Protein AF-A0A4V1TT25-F1 (afdb_monomer)

Sequence (236 aa):
MGVQHVIAMFGATVLAPILMGFDPNIAILMSGLGTLIFFIVTGGRVPSYLGSSFAFIGVVIAASAYAGKGPNANMAVALGGIIACGVLYTLIGFIVQPVGTGWIERFMPPVVTGAVVAVIGLNLAGVPIKNMAASNFDSWMQAVTFVCVGLVAVLTRGMLQRLLILVGLILASIIYAVLTNGLGLGKPLDLSGLIAAPWLGLPTFTAPVFSAPAMLLIAPVAIILVAENLGHIKAV

Solvent-accessible surface area (backbone atoms only — not comparable to full-atom values): 12981 Å² total; per-residue (Å²): 111,68,71,58,50,51,60,64,46,40,62,53,26,36,49,42,30,53,66,52,23,43,64,38,66,49,44,49,54,51,25,54,51,49,24,52,52,51,31,59,77,54,70,66,74,60,96,67,78,50,64,53,65,65,82,48,43,66,44,38,31,62,53,32,69,49,87,78,70,66,74,34,90,38,46,32,35,30,45,24,4,51,51,46,13,52,51,52,39,49,53,51,50,62,53,35,72,82,72,47,61,68,66,58,47,69,77,44,40,71,72,52,41,52,49,51,54,49,50,53,53,59,64,51,52,54,52,59,58,62,70,65,34,85,43,75,61,38,44,53,48,50,53,48,30,53,49,35,25,50,48,32,54,70,76,42,66,72,73,58,31,74,39,16,65,60,56,9,48,52,53,34,49,51,52,48,40,47,43,14,67,70,65,60,71,49,79,59,76,76,55,63,66,69,71,71,49,67,96,76,73,84,71,89,84,77,72,64,35,84,41,70,73,29,24,67,64,33,26,64,52,29,60,54,50,52,50,50,52,54,51,52,67,72,72,105

Radius of gyration: 19.75 Å; Cα contacts (8 Å, |Δi|>4): 226; chains: 1; bounding box: 44×45×54 Å

pLDDT: mean 84.75, std 6.4, range [61.16, 94.81]

Secondary structure (DSSP, 8-state):
-HHHHHHHHHHHHHHHHHHHT--HHHHHHHHHHHHHHHHHHTTT-S----PPPTTHHHHHHHHHT--SSSS-TTHHHHHHHHHHHHHHHHHHHHHHHHH-SHHHHHHS-HHHHHHHHHHHHHHHHHHHHHHT--SHHHHHHHHHHHHHHHHHHHH--THHHHTHHHHHHHHHHHHHHIIIIIT--SS----HHHHHS-SS-PPPP------HHHHHHHTTHHHHHHHHHHHHHHH-

Foldseek 3Di:
DVVLVCLLQLVQQQPQCLQLQHDSVVSSVVQVVVLVVVCVVVVNPDPDGRGDDLLLNVLSCVQQVAPRDHHRPSNQALVLQVVLLVVLLVVVVVVCVVPPCVVVCVVQPPVNLVVLVVCSCVVSVVSCQVSQPPDPVSNVLVVQLVVLLVCQCPVDDDPSNSSSNVRSVVVSVVVVQCCCVVVVNDPHPDCVCVVPDDPDDDDDDDHHDHDPVSNVSRNVCSSSVVSNVVVVVVVD

Structure (mmCIF, N/CA/C/O backbone):
data_AF-A0A4V1TT25-F1
#
_entry.id   AF-A0A4V1TT25-F1
#
loop_
_atom_site.group_PDB
_atom_site.id
_atom_site.type_symbol
_atom_site.label_atom_id
_atom_site.label_alt_id
_atom_site.label_comp_id
_atom_site.label_asym_id
_atom_site.label_entity_id
_atom_site.label_seq_id
_atom_site.pdbx_PDB_ins_code
_atom_site.Cartn_x
_atom_site.Cartn_y
_atom_site.Cartn_z
_atom_site.occupancy
_atom_site.B_iso_or_equiv
_atom_site.auth_seq_id
_atom_site.auth_comp_id
_atom_site.auth_asym_id
_atom_site.auth_atom_id
_atom_site.pdbx_PDB_model_num
ATOM 1 N N . MET A 1 1 ? -8.066 19.578 -7.293 1.00 64.75 1 MET A N 1
ATOM 2 C CA . MET A 1 1 ? -7.617 18.868 -6.071 1.00 64.75 1 MET A CA 1
ATOM 3 C C . MET A 1 1 ? -7.805 17.348 -6.142 1.00 64.75 1 MET A C 1
ATOM 5 O O . MET A 1 1 ? -6.896 16.649 -5.718 1.00 64.75 1 MET A O 1
ATOM 9 N N . GLY A 1 2 ? -8.904 16.813 -6.703 1.00 70.44 2 GLY A N 1
ATOM 10 C CA . GLY A 1 2 ? -9.136 15.353 -6.777 1.00 70.44 2 GLY A CA 1
ATOM 11 C C . GLY A 1 2 ? -8.065 14.567 -7.548 1.00 70.44 2 GLY A C 1
ATOM 12 O O . GLY A 1 2 ? -7.499 13.623 -7.014 1.00 70.44 2 GLY A O 1
ATOM 13 N N . VAL A 1 3 ? -7.684 15.024 -8.747 1.00 73.00 3 VAL A N 1
ATOM 14 C CA . VAL A 1 3 ? -6.599 14.402 -9.540 1.00 73.00 3 VAL A CA 1
ATOM 15 C C . VAL A 1 3 ? -5.270 14.367 -8.773 1.00 73.00 3 VAL A C 1
ATOM 17 O O . VAL A 1 3 ? -4.540 13.387 -8.847 1.00 73.00 3 VAL A O 1
ATOM 20 N N . GLN A 1 4 ? -4.974 15.398 -7.974 1.00 73.62 4 GLN A N 1
ATOM 21 C CA . GLN A 1 4 ? -3.762 15.426 -7.149 1.00 73.62 4 GLN A CA 1
ATOM 22 C C . GLN A 1 4 ? -3.793 14.359 -6.047 1.00 73.62 4 GLN A C 1
ATOM 24 O O . GLN A 1 4 ? -2.769 13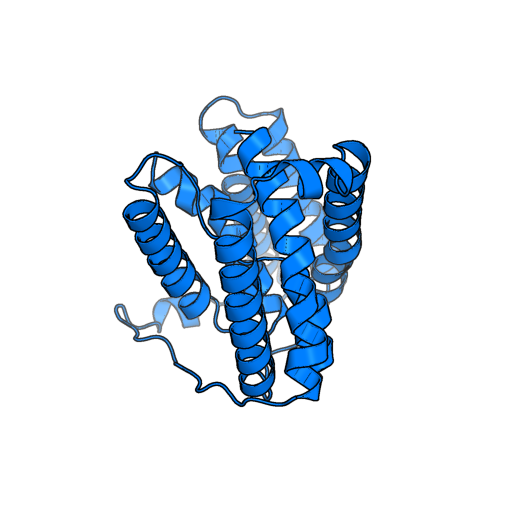.737 -5.794 1.00 73.62 4 GLN A O 1
ATOM 29 N N . HIS A 1 5 ? -4.954 14.117 -5.429 1.00 75.56 5 HIS A N 1
ATOM 30 C CA . HIS A 1 5 ? -5.105 13.069 -4.413 1.00 75.56 5 HIS A CA 1
ATOM 31 C C . HIS A 1 5 ? -4.956 11.677 -5.020 1.00 75.56 5 HIS A C 1
ATOM 33 O O . HIS A 1 5 ? -4.242 10.847 -4.465 1.00 75.56 5 HIS A O 1
ATOM 39 N N . VAL A 1 6 ? -5.563 11.446 -6.189 1.00 76.88 6 VAL A N 1
ATOM 40 C CA . VAL A 1 6 ? -5.421 10.176 -6.913 1.00 76.88 6 VAL A CA 1
ATOM 41 C C . VAL A 1 6 ? -3.950 9.906 -7.208 1.00 76.88 6 VAL A C 1
ATOM 43 O O . VAL A 1 6 ? -3.447 8.845 -6.861 1.00 76.88 6 VAL A O 1
ATOM 46 N N . ILE A 1 7 ? -3.234 10.883 -7.771 1.00 76.12 7 ILE A N 1
ATOM 47 C CA . ILE A 1 7 ? -1.816 10.729 -8.113 1.00 76.12 7 ILE A CA 1
ATOM 48 C C . ILE A 1 7 ? -0.954 10.495 -6.865 1.00 76.12 7 ILE A C 1
ATOM 50 O O . ILE A 1 7 ? -0.075 9.636 -6.886 1.00 76.12 7 ILE A O 1
ATOM 54 N N . ALA A 1 8 ? -1.194 11.240 -5.784 1.00 75.44 8 ALA A N 1
ATOM 55 C CA . ALA A 1 8 ? -0.415 11.114 -4.555 1.00 75.44 8 ALA A CA 1
ATOM 56 C C . ALA A 1 8 ? -0.585 9.734 -3.893 1.00 75.44 8 ALA A C 1
ATOM 58 O O . ALA A 1 8 ? 0.390 9.161 -3.414 1.00 75.44 8 ALA A O 1
ATOM 59 N N . MET A 1 9 ? -1.800 9.177 -3.909 1.00 80.69 9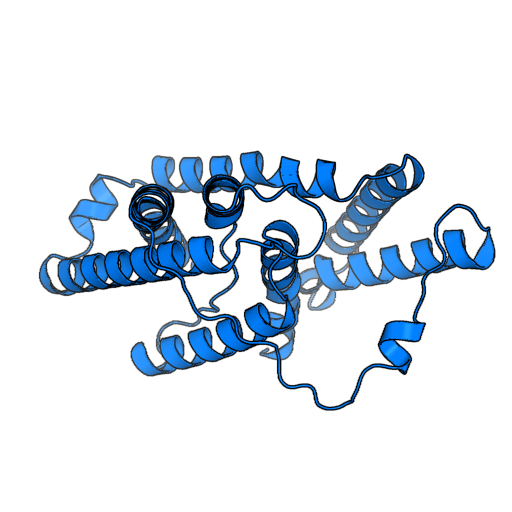 MET A N 1
ATOM 60 C CA . MET A 1 9 ? -2.111 7.897 -3.258 1.00 80.69 9 MET A CA 1
ATOM 61 C C . MET A 1 9 ? -1.897 6.678 -4.168 1.00 80.69 9 MET A C 1
ATOM 63 O O . MET A 1 9 ? -1.831 5.547 -3.675 1.00 80.69 9 MET A O 1
ATOM 67 N N . PHE A 1 10 ? -1.761 6.885 -5.483 1.00 80.25 10 PHE A N 1
ATOM 68 C CA . PHE A 1 10 ? -1.633 5.817 -6.479 1.00 80.25 10 PHE A CA 1
ATOM 69 C C . PHE A 1 10 ? -0.456 4.883 -6.189 1.00 80.25 10 PHE A C 1
ATOM 71 O O . PHE A 1 10 ? -0.627 3.667 -6.193 1.00 80.25 10 PHE A O 1
ATOM 78 N N . GLY A 1 11 ? 0.720 5.441 -5.878 1.00 79.62 11 GLY A N 1
ATOM 79 C CA . GLY A 1 11 ? 1.943 4.658 -5.678 1.00 79.62 11 GLY A CA 1
ATOM 80 C C . GLY A 1 11 ? 1.782 3.574 -4.610 1.00 79.62 11 GLY A C 1
ATOM 81 O O . GLY A 1 11 ? 2.006 2.398 -4.885 1.00 79.62 11 GLY A O 1
ATOM 82 N N . ALA A 1 12 ? 1.321 3.948 -3.413 1.00 79.19 12 ALA A N 1
ATOM 83 C CA . ALA A 1 12 ? 1.082 2.995 -2.330 1.00 79.19 12 ALA A CA 1
ATOM 84 C C . ALA A 1 12 ? -0.096 2.052 -2.633 1.00 79.19 12 ALA A C 1
ATOM 86 O O . ALA A 1 12 ? -0.014 0.849 -2.380 1.00 79.19 12 ALA A O 1
ATOM 87 N N . THR A 1 13 ? -1.169 2.578 -3.230 1.00 85.62 13 THR A N 1
ATOM 88 C CA . THR A 1 13 ? -2.383 1.802 -3.532 1.00 85.62 13 THR A CA 1
ATOM 89 C C . THR A 1 13 ? -2.135 0.707 -4.567 1.00 85.62 13 THR A C 1
ATOM 91 O O . THR A 1 13 ? -2.779 -0.332 -4.484 1.00 85.62 13 THR A O 1
ATOM 94 N N . VAL A 1 14 ? -1.176 0.894 -5.480 1.00 85.75 14 VAL A N 1
ATOM 95 C CA . VAL A 1 14 ? -0.776 -0.081 -6.511 1.00 85.75 14 VAL A CA 1
ATOM 96 C C . VAL A 1 14 ? 0.333 -1.009 -6.030 1.00 85.75 14 VAL A C 1
ATOM 98 O O . VAL A 1 14 ? 0.269 -2.215 -6.260 1.00 85.75 14 VAL A O 1
ATOM 101 N N . LEU A 1 15 ? 1.342 -0.471 -5.341 1.00 84.12 15 LEU A N 1
ATOM 102 C CA . LEU A 1 15 ? 2.513 -1.245 -4.931 1.00 84.12 15 LEU A CA 1
ATOM 103 C C . LEU A 1 15 ? 2.150 -2.366 -3.951 1.00 84.12 15 LEU A C 1
ATOM 105 O O . LEU A 1 15 ? 2.615 -3.491 -4.109 1.00 84.12 15 LEU A O 1
ATOM 109 N N . ALA A 1 16 ? 1.309 -2.086 -2.953 1.00 86.81 16 ALA A N 1
ATOM 110 C CA . ALA A 1 16 ? 0.941 -3.089 -1.955 1.00 86.81 16 ALA A CA 1
ATOM 111 C C . ALA A 1 16 ? 0.221 -4.316 -2.558 1.00 86.81 16 ALA A C 1
ATOM 113 O O . ALA A 1 16 ? 0.658 -5.433 -2.280 1.00 86.81 16 ALA A O 1
ATOM 114 N N . PRO A 1 17 ? -0.816 -4.166 -3.407 1.00 88.50 17 PRO A N 1
ATOM 115 C CA . PRO A 1 17 ? -1.426 -5.282 -4.131 1.00 88.50 17 PRO A CA 1
ATOM 116 C C . PRO A 1 17 ? -0.425 -6.111 -4.930 1.00 88.50 17 PRO A C 1
ATOM 118 O O . PRO A 1 17 ? -0.444 -7.333 -4.816 1.00 88.50 17 PRO A O 1
ATOM 121 N N . ILE A 1 18 ? 0.495 -5.469 -5.660 1.00 87.50 18 ILE A N 1
ATOM 122 C CA . ILE A 1 18 ? 1.532 -6.173 -6.434 1.00 87.50 18 ILE A CA 1
ATOM 123 C C . ILE A 1 18 ? 2.393 -7.046 -5.513 1.00 87.50 18 ILE A C 1
ATOM 125 O O . ILE A 1 18 ? 2.643 -8.213 -5.813 1.00 87.50 18 ILE A O 1
ATOM 129 N N . LEU A 1 19 ? 2.803 -6.511 -4.360 1.00 85.31 19 LEU A N 1
ATOM 130 C CA . LEU A 1 19 ? 3.603 -7.248 -3.378 1.00 85.31 19 LEU A CA 1
ATOM 131 C C . LEU A 1 19 ? 2.831 -8.389 -2.699 1.00 85.31 19 LEU A C 1
ATOM 133 O O . LEU A 1 19 ? 3.447 -9.347 -2.239 1.00 85.31 19 LEU A O 1
ATOM 137 N N . MET A 1 20 ? 1.501 -8.310 -2.656 1.00 87.38 20 MET A N 1
ATOM 138 C CA . MET A 1 20 ? 0.617 -9.366 -2.148 1.00 87.38 20 MET A CA 1
ATOM 139 C C . MET A 1 20 ? 0.167 -10.362 -3.235 1.00 87.38 20 MET A C 1
ATOM 141 O O . MET A 1 20 ? -0.482 -11.363 -2.919 1.00 87.38 20 MET A O 1
ATOM 145 N N . GLY A 1 21 ? 0.513 -10.104 -4.503 1.00 86.19 21 GLY A N 1
ATOM 146 C CA . GLY A 1 21 ? 0.080 -10.880 -5.668 1.00 86.19 21 GLY A CA 1
ATOM 147 C C . GLY A 1 21 ? -1.408 -10.714 -6.003 1.00 86.19 21 GLY A C 1
ATOM 148 O O . GLY A 1 21 ? -2.019 -11.628 -6.559 1.00 86.19 21 GLY A O 1
ATOM 149 N N . PHE A 1 22 ? -1.997 -9.572 -5.636 1.00 89.25 22 PHE A N 1
ATOM 150 C CA . PHE A 1 22 ? -3.359 -9.164 -5.987 1.00 89.25 22 PHE A CA 1
ATOM 151 C C . PHE A 1 22 ? -3.376 -8.325 -7.271 1.00 89.25 22 PHE A C 1
ATOM 153 O O . PHE A 1 22 ? -2.383 -7.686 -7.617 1.00 89.25 22 PHE A O 1
ATOM 160 N N . ASP A 1 23 ? -4.530 -8.284 -7.943 1.00 88.56 23 ASP A N 1
ATOM 161 C CA . ASP A 1 23 ? -4.756 -7.397 -9.088 1.00 88.56 23 ASP A CA 1
ATOM 162 C C . ASP A 1 23 ? -4.814 -5.923 -8.623 1.00 88.56 23 ASP A C 1
ATOM 164 O O . ASP A 1 23 ? -5.716 -5.552 -7.857 1.00 88.56 23 ASP A O 1
ATOM 168 N N . PRO A 1 24 ? -3.892 -5.055 -9.080 1.00 88.00 24 PRO A N 1
ATOM 169 C CA . PRO A 1 24 ? -3.895 -3.639 -8.723 1.00 88.00 24 PRO A CA 1
ATOM 170 C C . PRO A 1 24 ? -5.155 -2.903 -9.187 1.00 88.00 24 PRO A C 1
ATOM 172 O O . PRO A 1 24 ? -5.576 -1.951 -8.532 1.00 88.00 24 PRO A O 1
ATOM 175 N N . ASN A 1 25 ? -5.786 -3.343 -10.280 1.00 88.75 25 ASN A N 1
ATOM 176 C CA . ASN A 1 25 ? -6.997 -2.714 -10.804 1.00 88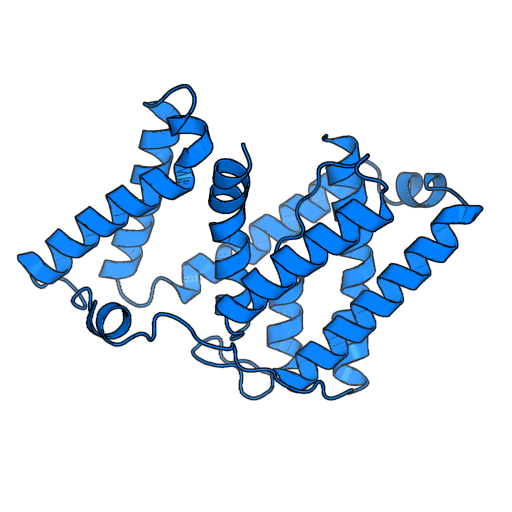.75 25 ASN A CA 1
ATOM 177 C C . ASN A 1 25 ? -8.183 -2.919 -9.855 1.00 88.75 25 ASN A C 1
ATOM 179 O O . ASN A 1 25 ? -8.911 -1.967 -9.569 1.00 88.75 25 ASN A O 1
ATOM 183 N N . ILE A 1 26 ? -8.340 -4.132 -9.301 1.00 89.00 26 ILE A N 1
ATOM 184 C CA . ILE A 1 26 ? -9.325 -4.404 -8.239 1.00 89.00 26 ILE A CA 1
ATOM 185 C C . ILE A 1 26 ? -9.039 -3.523 -7.027 1.00 89.00 26 ILE A C 1
ATOM 187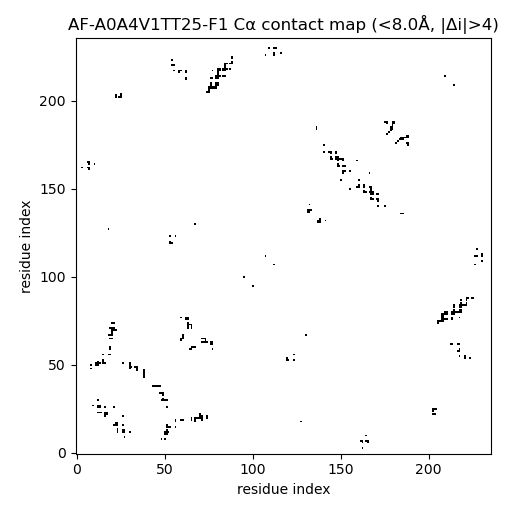 O O . ILE A 1 26 ? -9.960 -2.927 -6.473 1.00 89.00 26 ILE A O 1
ATOM 191 N N . ALA A 1 27 ? -7.775 -3.429 -6.609 1.00 90.12 27 ALA A N 1
ATOM 192 C CA . ALA A 1 27 ? -7.409 -2.658 -5.429 1.00 90.12 27 ALA A CA 1
ATOM 193 C C . ALA A 1 27 ? -7.732 -1.166 -5.587 1.00 90.12 27 ALA A C 1
ATOM 195 O O . ALA A 1 27 ? -8.296 -0.574 -4.671 1.00 90.12 27 ALA A O 1
ATOM 196 N N . ILE A 1 28 ? -7.455 -0.571 -6.755 1.00 89.75 28 ILE A N 1
ATOM 197 C CA . ILE A 1 28 ? -7.835 0.816 -7.062 1.00 89.75 28 ILE A CA 1
ATOM 198 C C . ILE A 1 28 ? -9.360 0.973 -7.060 1.00 89.75 28 ILE A C 1
ATOM 200 O O . ILE A 1 28 ? -9.874 1.910 -6.449 1.00 89.75 28 ILE A O 1
ATOM 204 N N . LEU A 1 29 ? -10.092 0.056 -7.703 1.00 90.69 29 LEU A N 1
ATOM 205 C CA . LEU A 1 29 ? -11.555 0.109 -7.755 1.00 90.69 29 LEU A CA 1
ATOM 206 C C . LEU A 1 29 ? -12.171 0.043 -6.348 1.00 90.69 29 LEU A C 1
ATOM 208 O O . LEU A 1 29 ? -13.019 0.866 -6.002 1.00 90.69 29 LEU A O 1
ATOM 212 N N . MET A 1 30 ? -11.725 -0.908 -5.524 1.00 91.56 30 MET A N 1
ATOM 213 C CA . MET A 1 30 ? -12.210 -1.089 -4.153 1.00 91.56 30 MET A CA 1
ATOM 214 C C . MET A 1 30 ? -11.769 0.050 -3.228 1.00 91.56 30 MET A C 1
ATOM 216 O O . MET A 1 30 ? -12.539 0.456 -2.364 1.00 91.56 30 MET A O 1
ATOM 220 N N . SER A 1 31 ? -10.574 0.612 -3.425 1.00 91.31 31 SER A N 1
ATOM 221 C CA . SER A 1 31 ? -10.087 1.803 -2.717 1.00 91.31 31 SER A CA 1
ATOM 222 C C . SER A 1 31 ? -10.956 3.030 -3.019 1.00 91.31 31 SER A C 1
ATOM 224 O O . SER A 1 31 ? -11.383 3.735 -2.099 1.00 91.31 31 SER A O 1
ATOM 226 N N . GLY A 1 32 ? -11.305 3.246 -4.291 1.00 90.25 32 GLY A N 1
ATOM 227 C CA . GLY A 1 32 ? -12.228 4.303 -4.706 1.00 90.25 32 GLY A CA 1
ATOM 228 C C . GLY A 1 32 ? -13.629 4.112 -4.124 1.00 90.25 32 GLY A C 1
ATOM 229 O O . GLY A 1 32 ? -14.177 5.035 -3.519 1.00 90.25 32 GLY A O 1
ATOM 230 N N . LEU A 1 33 ? -14.185 2.901 -4.234 1.00 92.62 33 LEU A N 1
ATOM 231 C CA . LEU A 1 33 ? -15.497 2.570 -3.675 1.00 92.62 33 LEU A CA 1
ATOM 232 C C . LEU A 1 33 ? -15.522 2.723 -2.147 1.00 92.62 33 LEU A C 1
ATOM 234 O O . LEU A 1 33 ? -16.429 3.349 -1.604 1.00 92.62 33 LEU A O 1
ATOM 238 N N . GLY A 1 34 ? -14.506 2.208 -1.455 1.00 91.69 34 GLY A N 1
ATOM 239 C CA . GLY A 1 34 ? -14.366 2.331 -0.007 1.00 91.69 34 GLY A CA 1
ATOM 240 C C . GLY A 1 34 ? -14.264 3.786 0.440 1.00 91.69 34 GLY A C 1
ATOM 241 O O . GLY A 1 34 ? -14.907 4.174 1.412 1.00 91.69 34 GLY A O 1
ATOM 242 N N . THR A 1 35 ? -13.518 4.613 -0.295 1.00 91.06 35 THR A N 1
ATOM 243 C CA . THR A 1 35 ? -13.403 6.051 -0.010 1.00 91.06 35 THR A CA 1
ATOM 244 C C . THR A 1 35 ? -14.750 6.762 -0.158 1.00 91.06 35 THR A C 1
ATOM 246 O O . THR A 1 35 ? -15.106 7.577 0.691 1.00 91.06 35 THR A O 1
ATOM 249 N N . LEU A 1 36 ? -15.543 6.425 -1.182 1.00 91.50 36 LEU A N 1
ATOM 250 C CA . LEU A 1 36 ? -16.897 6.966 -1.350 1.00 91.50 36 LEU A CA 1
ATOM 251 C C . LEU A 1 36 ? -17.832 6.536 -0.214 1.00 91.50 36 LEU A C 1
ATOM 253 O O . LEU A 1 36 ? -18.546 7.373 0.337 1.00 91.50 36 LEU A O 1
ATOM 257 N N . ILE A 1 37 ? -17.800 5.256 0.172 1.00 92.50 37 ILE A N 1
ATOM 258 C CA . ILE A 1 37 ? -18.581 4.743 1.306 1.00 92.50 37 ILE A CA 1
ATOM 259 C C . ILE A 1 37 ? -18.195 5.489 2.587 1.00 92.50 37 ILE A C 1
ATOM 261 O O . ILE A 1 37 ? -19.070 5.980 3.296 1.00 92.50 37 ILE A O 1
ATOM 265 N N . PHE A 1 38 ? -16.898 5.638 2.861 1.00 90.19 38 PHE A N 1
ATOM 266 C CA . PHE A 1 38 ? -16.400 6.376 4.021 1.00 90.19 38 PHE A CA 1
ATOM 267 C C . PHE A 1 38 ? -16.863 7.835 4.021 1.00 90.19 38 PHE A C 1
ATOM 269 O O . PHE A 1 38 ? -17.328 8.342 5.043 1.00 90.19 38 PHE A O 1
ATOM 276 N N . PHE A 1 39 ? -16.789 8.504 2.871 1.00 89.94 39 PHE A N 1
ATOM 277 C CA . PHE A 1 39 ? -17.233 9.885 2.727 1.00 89.94 39 PHE A CA 1
ATOM 278 C C . PHE A 1 39 ? -18.733 10.040 3.023 1.00 89.94 39 PHE A C 1
ATOM 280 O O . PHE A 1 39 ? -19.127 10.958 3.741 1.00 89.94 39 PHE A O 1
ATOM 287 N N . ILE A 1 40 ? -19.566 9.114 2.538 1.00 92.69 40 ILE A N 1
ATOM 288 C CA . ILE A 1 40 ? -21.013 9.109 2.803 1.00 92.69 40 ILE A CA 1
ATOM 289 C C . ILE A 1 40 ? -21.295 8.833 4.285 1.00 92.69 40 ILE A C 1
ATOM 291 O O . ILE A 1 40 ? -22.043 9.577 4.914 1.00 92.69 40 ILE A O 1
ATOM 295 N N . VAL A 1 41 ? -20.671 7.803 4.863 1.00 90.12 41 VAL A N 1
ATOM 296 C CA . VAL A 1 41 ? -20.886 7.398 6.265 1.00 90.12 41 VAL A CA 1
ATOM 297 C C . VAL A 1 41 ? -20.453 8.492 7.246 1.00 90.12 41 VAL A C 1
ATOM 299 O O . VAL A 1 41 ? -21.112 8.711 8.258 1.00 90.12 41 VAL A O 1
ATOM 302 N N . THR A 1 42 ? -19.383 9.226 6.940 1.00 88.56 42 THR A N 1
ATOM 303 C CA . THR A 1 42 ? -18.907 10.349 7.769 1.00 88.56 42 THR A CA 1
ATOM 304 C C . THR A 1 42 ? -19.640 11.669 7.505 1.00 88.56 42 THR A C 1
ATOM 306 O O . THR A 1 42 ? -19.326 12.686 8.129 1.00 88.56 42 THR A O 1
ATOM 309 N N . GLY A 1 43 ? -20.618 11.686 6.591 1.00 89.31 43 GLY A N 1
ATOM 310 C CA . GLY A 1 43 ? -21.361 12.890 6.215 1.00 89.31 43 GLY A CA 1
ATOM 311 C C . GLY A 1 43 ? -20.484 13.969 5.573 1.00 89.31 43 GLY A C 1
ATOM 312 O O . GLY A 1 43 ? -20.742 15.155 5.761 1.00 89.31 43 GLY A O 1
ATOM 313 N N . GLY A 1 44 ? -19.409 13.571 4.888 1.00 85.88 44 GLY A N 1
ATOM 314 C CA . GLY A 1 44 ? -18.462 14.469 4.226 1.00 85.88 44 GLY A CA 1
ATOM 315 C C . GLY A 1 44 ? -17.610 15.327 5.165 1.00 85.88 44 GLY A C 1
ATOM 316 O O . GLY A 1 44 ? -16.996 16.293 4.716 1.00 85.88 44 GLY A O 1
ATOM 317 N N . ARG A 1 45 ? -17.572 15.003 6.464 1.00 83.44 45 ARG A N 1
ATOM 318 C CA . ARG A 1 45 ? -16.863 15.799 7.483 1.00 83.44 45 ARG A CA 1
ATOM 319 C C . ARG A 1 45 ? -15.375 15.482 7.586 1.00 83.44 45 ARG A C 1
ATOM 321 O O . ARG A 1 45 ? -14.621 16.319 8.067 1.00 83.44 45 ARG A O 1
ATOM 328 N N . VAL A 1 46 ? -14.960 14.288 7.160 1.00 82.88 46 VAL A N 1
ATOM 329 C CA . VAL A 1 46 ? -13.573 13.823 7.280 1.00 82.88 46 VAL A CA 1
ATOM 330 C C . VAL A 1 46 ? -12.968 13.652 5.884 1.00 82.88 46 VAL A C 1
ATOM 332 O O . VAL A 1 46 ? -13.382 12.750 5.151 1.00 82.88 46 VAL A O 1
ATOM 335 N N . PRO A 1 47 ? -11.991 14.488 5.486 1.00 79.00 47 PRO A N 1
ATOM 336 C CA . PRO A 1 47 ? -11.312 14.355 4.203 1.00 79.00 47 PRO A CA 1
ATOM 337 C C . PRO A 1 47 ? -10.253 13.245 4.284 1.00 79.00 47 PRO A C 1
ATOM 339 O O . PRO A 1 47 ? -9.085 13.512 4.545 1.00 79.00 47 PRO A O 1
ATOM 342 N N . SER A 1 48 ? -10.657 11.989 4.073 1.00 83.56 48 SER A N 1
ATOM 343 C CA . SER A 1 48 ? -9.743 10.836 4.072 1.00 83.56 48 SER A CA 1
ATOM 344 C C . SER A 1 48 ? -9.869 10.003 2.798 1.00 83.56 48 SER A C 1
ATOM 346 O O . SER A 1 48 ? -10.952 9.892 2.222 1.00 83.56 48 SER A O 1
ATOM 348 N N . TYR A 1 49 ? -8.750 9.417 2.369 1.00 84.75 49 TYR A N 1
ATOM 349 C CA . TYR A 1 49 ? -8.658 8.476 1.255 1.00 84.75 49 TYR A CA 1
ATOM 350 C C . TYR A 1 49 ? -8.229 7.106 1.781 1.00 84.75 49 TYR A C 1
ATOM 352 O O . TYR A 1 49 ? -7.232 6.998 2.498 1.00 84.75 49 TYR A O 1
ATOM 360 N N . LEU A 1 50 ? -8.939 6.048 1.391 1.00 86.25 50 LEU A N 1
ATOM 361 C CA . LEU A 1 50 ? -8.644 4.688 1.837 1.00 86.25 50 LEU A CA 1
ATOM 362 C C . LEU A 1 50 ? -7.678 3.998 0.871 1.00 86.25 50 LEU A C 1
ATOM 364 O O . LEU A 1 50 ? -8.098 3.461 -0.149 1.00 86.25 50 LEU A O 1
ATOM 368 N N . GLY A 1 51 ? -6.383 4.015 1.187 1.00 85.31 51 GLY A N 1
ATOM 369 C CA . GLY A 1 51 ? -5.348 3.302 0.430 1.00 85.31 51 GLY A CA 1
ATOM 370 C C . GLY A 1 51 ? -5.125 1.855 0.888 1.00 85.31 51 GLY A C 1
ATOM 371 O O . GLY A 1 51 ? -5.632 1.415 1.920 1.00 85.31 51 GLY A O 1
ATOM 372 N N . SER A 1 52 ? -4.314 1.118 0.129 1.00 88.25 52 SER A N 1
ATOM 373 C CA . SER A 1 52 ? -3.857 -0.228 0.504 1.00 88.25 52 SER A CA 1
ATOM 374 C C . SER A 1 52 ? -2.892 -0.160 1.696 1.00 88.25 52 SER A C 1
ATOM 376 O O . SER A 1 52 ? -1.832 0.457 1.591 1.00 88.25 52 SER A O 1
ATOM 378 N N . SER A 1 53 ? -3.220 -0.809 2.820 1.00 87.25 53 SER A N 1
ATOM 379 C CA . SER A 1 53 ? -2.357 -0.803 4.012 1.00 87.25 53 SER A CA 1
ATOM 380 C C . SER A 1 53 ? -1.195 -1.788 3.878 1.00 87.25 53 SER A C 1
ATOM 382 O O . SER A 1 53 ? -1.375 -2.977 3.603 1.00 87.25 53 SER A O 1
ATOM 384 N N . PHE A 1 54 ? 0.018 -1.290 4.116 1.00 85.06 54 PHE A N 1
ATOM 385 C CA . PHE A 1 54 ? 1.241 -2.084 4.004 1.00 85.06 54 PHE A CA 1
ATOM 386 C C . PHE A 1 54 ? 1.356 -3.110 5.142 1.00 85.06 54 PHE A C 1
ATOM 388 O O . PHE A 1 54 ? 1.991 -4.149 4.963 1.00 85.06 54 PHE A O 1
ATOM 395 N N . ALA A 1 55 ? 0.666 -2.890 6.267 1.00 85.81 55 ALA A N 1
ATOM 396 C CA . ALA A 1 55 ? 0.630 -3.822 7.394 1.00 85.81 55 ALA A CA 1
ATOM 397 C C . ALA A 1 55 ? 0.126 -5.227 7.002 1.00 85.81 55 ALA A C 1
ATOM 399 O O . ALA A 1 55 ? 0.476 -6.210 7.654 1.00 85.81 55 ALA A O 1
ATOM 400 N N . PHE A 1 56 ? -0.637 -5.345 5.907 1.00 88.62 56 PHE A N 1
ATOM 401 C CA . PHE A 1 56 ? -1.113 -6.633 5.404 1.00 88.62 56 PHE A CA 1
ATOM 402 C C . PHE A 1 56 ? -0.064 -7.439 4.633 1.00 88.62 56 PHE A C 1
ATOM 404 O O . PHE A 1 56 ? -0.220 -8.650 4.528 1.00 88.62 56 PHE A O 1
ATOM 411 N N . ILE A 1 57 ? 1.010 -6.831 4.119 1.00 86.62 57 ILE A N 1
ATOM 412 C CA . ILE A 1 57 ? 1.943 -7.514 3.205 1.00 86.62 57 ILE A CA 1
ATOM 413 C C . ILE A 1 57 ? 2.541 -8.765 3.864 1.00 86.62 57 ILE A C 1
ATOM 415 O O . ILE A 1 57 ? 2.439 -9.861 3.317 1.00 86.62 57 ILE A O 1
ATOM 419 N N . GLY A 1 58 ? 3.109 -8.622 5.065 1.00 84.88 58 GLY A N 1
ATOM 420 C CA . GLY A 1 58 ? 3.747 -9.737 5.771 1.00 84.88 58 GLY A CA 1
ATOM 421 C C . GLY A 1 58 ? 2.765 -10.852 6.138 1.00 84.88 58 GLY A C 1
ATOM 422 O O . GLY A 1 58 ? 3.047 -12.029 5.912 1.00 84.88 58 GLY A O 1
ATOM 423 N N . VAL A 1 59 ? 1.584 -10.491 6.649 1.00 87.94 59 VAL A N 1
ATOM 424 C CA . VAL A 1 59 ? 0.569 -11.470 7.067 1.00 87.94 59 VAL A CA 1
ATOM 425 C C . VAL A 1 59 ? -0.106 -12.162 5.886 1.00 87.94 59 VAL A C 1
ATOM 427 O O . VAL A 1 59 ? -0.390 -13.353 5.967 1.00 87.94 59 VAL A O 1
ATOM 430 N N . VAL A 1 60 ? -0.317 -11.465 4.767 1.00 89.56 60 VAL A N 1
ATOM 431 C CA . VAL A 1 60 ? -0.871 -12.051 3.541 1.00 89.56 60 VAL A CA 1
ATOM 432 C C . VAL A 1 60 ? 0.128 -13.022 2.931 1.00 89.56 60 VAL A C 1
ATOM 434 O O . VAL A 1 60 ? -0.262 -14.140 2.598 1.00 89.56 60 VAL A O 1
ATOM 437 N N . ILE A 1 61 ? 1.410 -12.651 2.842 1.00 86.69 61 ILE A N 1
ATOM 438 C CA . ILE A 1 61 ? 2.471 -13.552 2.370 1.00 86.69 61 ILE A CA 1
ATOM 439 C C . ILE A 1 61 ? 2.516 -14.819 3.231 1.00 86.69 61 ILE A C 1
ATOM 441 O O . ILE A 1 61 ? 2.518 -15.921 2.685 1.00 86.69 61 ILE A O 1
ATOM 445 N N . ALA A 1 62 ? 2.471 -14.672 4.558 1.00 86.56 62 ALA A N 1
ATOM 446 C CA . ALA A 1 62 ? 2.478 -15.800 5.485 1.00 86.56 62 ALA A CA 1
ATOM 447 C C . ALA A 1 62 ? 1.224 -16.685 5.361 1.00 86.56 62 ALA A C 1
ATOM 449 O O . ALA A 1 62 ? 1.342 -17.904 5.272 1.00 86.56 62 ALA A O 1
ATOM 450 N N . ALA A 1 63 ? 0.028 -16.091 5.313 1.00 87.88 63 ALA A N 1
ATOM 451 C CA . ALA A 1 63 ? -1.237 -16.829 5.260 1.00 87.88 63 ALA A CA 1
ATOM 452 C C . ALA A 1 63 ? -1.481 -17.534 3.917 1.00 87.88 63 ALA A C 1
ATOM 454 O O . ALA A 1 63 ? -2.138 -18.572 3.880 1.00 87.88 63 ALA A O 1
ATOM 455 N N . SER A 1 64 ? -0.980 -16.970 2.816 1.00 86.75 64 SER A N 1
ATOM 456 C CA . SER A 1 64 ? -1.145 -17.527 1.465 1.00 86.75 64 SER A CA 1
ATOM 457 C C . SER A 1 64 ? 0.049 -18.360 0.986 1.00 86.75 64 SER A C 1
ATOM 459 O O . SER A 1 64 ? -0.022 -18.964 -0.085 1.00 86.75 64 SER A O 1
ATOM 461 N N . ALA A 1 65 ? 1.136 -18.413 1.766 1.00 84.44 65 ALA A N 1
ATOM 462 C CA . ALA A 1 65 ? 2.415 -19.006 1.367 1.00 84.44 65 ALA A CA 1
ATOM 463 C C . ALA A 1 65 ? 2.919 -18.471 0.010 1.00 84.44 65 ALA A C 1
ATOM 465 O O . ALA A 1 65 ? 3.452 -19.208 -0.821 1.00 84.44 65 ALA A O 1
ATOM 466 N N . TYR A 1 66 ? 2.709 -17.176 -0.238 1.00 83.56 66 TYR A N 1
ATOM 467 C CA . TYR A 1 66 ? 3.039 -16.551 -1.512 1.00 83.56 66 TYR A CA 1
ATOM 468 C C . TYR A 1 66 ? 4.556 -16.410 -1.683 1.00 83.56 66 TYR A C 1
ATOM 470 O O . TYR A 1 66 ? 5.246 -15.842 -0.840 1.00 83.56 66 TYR A O 1
ATOM 478 N N . ALA A 1 67 ? 5.073 -16.883 -2.818 1.00 73.00 67 ALA A N 1
ATOM 479 C CA . ALA A 1 67 ? 6.505 -16.890 -3.127 1.00 73.00 67 ALA A CA 1
ATOM 480 C C . ALA A 1 67 ? 7.077 -15.509 -3.520 1.00 73.00 67 ALA A C 1
ATOM 482 O O . ALA A 1 67 ? 8.249 -15.407 -3.881 1.00 73.00 67 ALA A O 1
ATOM 483 N N . GLY A 1 68 ? 6.266 -14.445 -3.494 1.00 70.50 68 GLY A N 1
ATOM 484 C CA . GLY A 1 68 ? 6.711 -13.079 -3.783 1.00 70.50 68 GLY A CA 1
ATOM 485 C C . GLY A 1 68 ? 6.829 -12.733 -5.272 1.00 70.50 68 GLY A C 1
ATOM 486 O O . GLY A 1 68 ? 7.258 -11.626 -5.593 1.00 70.50 68 GLY A O 1
ATOM 487 N N . LYS A 1 69 ? 6.459 -13.643 -6.186 1.00 70.62 69 LYS A N 1
ATOM 488 C CA . LYS A 1 69 ? 6.469 -13.403 -7.639 1.00 70.62 69 LYS A CA 1
ATOM 489 C C . LYS A 1 69 ? 5.185 -13.901 -8.309 1.00 70.62 69 LYS A C 1
ATOM 491 O O . LYS A 1 69 ? 4.815 -15.059 -8.144 1.00 70.62 69 LYS A O 1
ATOM 496 N N . GLY A 1 70 ? 4.585 -13.046 -9.139 1.00 76.88 70 GLY A N 1
ATOM 497 C CA . GLY A 1 70 ? 3.417 -13.371 -9.964 1.00 76.88 70 GLY A CA 1
ATOM 498 C C . GLY A 1 70 ? 2.067 -13.304 -9.230 1.00 76.88 70 GLY A C 1
ATOM 499 O O . GLY A 1 70 ? 1.964 -12.740 -8.147 1.00 76.88 70 GLY A O 1
ATOM 500 N N . PRO A 1 71 ? 0.989 -13.837 -9.821 1.00 78.94 71 PRO A N 1
ATOM 501 C CA . PRO A 1 71 ? -0.313 -13.889 -9.162 1.00 78.94 71 PRO A CA 1
ATOM 502 C C . PRO A 1 71 ? -0.286 -14.819 -7.944 1.00 78.94 71 PRO A C 1
ATOM 504 O O . PRO A 1 71 ? 0.286 -15.910 -7.990 1.00 78.94 71 PRO A O 1
ATOM 507 N N . ASN A 1 72 ? -0.936 -14.418 -6.855 1.00 83.69 72 ASN A N 1
ATOM 508 C CA . ASN A 1 72 ? -1.024 -15.240 -5.654 1.00 83.69 72 ASN A CA 1
ATOM 509 C C . ASN A 1 72 ? -2.089 -16.340 -5.811 1.00 83.69 72 ASN A C 1
ATOM 511 O O . ASN A 1 72 ? -3.288 -16.071 -5.744 1.00 83.69 72 ASN A O 1
ATOM 515 N N . ALA A 1 73 ? -1.651 -17.590 -5.977 1.00 81.75 73 ALA A N 1
ATOM 516 C CA . ALA A 1 73 ? -2.538 -18.741 -6.170 1.00 81.75 73 ALA A CA 1
ATOM 517 C C . ALA A 1 73 ? -3.484 -19.009 -4.981 1.00 81.75 73 ALA A C 1
ATOM 519 O O . ALA A 1 73 ? -4.583 -19.520 -5.175 1.00 81.75 73 ALA A O 1
ATOM 520 N N . ASN A 1 74 ? -3.095 -18.618 -3.762 1.00 86.00 74 ASN A N 1
ATOM 521 C CA . ASN A 1 74 ? -3.874 -18.834 -2.537 1.00 86.00 74 ASN A CA 1
ATOM 522 C C . ASN A 1 74 ? -4.504 -17.537 -2.007 1.00 86.00 74 ASN A C 1
ATOM 524 O O . ASN A 1 74 ? -4.814 -17.426 -0.816 1.00 86.00 74 ASN A O 1
ATOM 528 N N . MET A 1 75 ? -4.720 -16.541 -2.876 1.00 87.44 75 MET A N 1
ATOM 529 C CA . MET A 1 75 ? -5.275 -15.246 -2.468 1.00 87.44 75 MET A CA 1
ATOM 530 C C . MET A 1 75 ? -6.639 -15.361 -1.773 1.00 87.44 75 MET A C 1
ATOM 532 O O . MET A 1 75 ? -6.928 -14.575 -0.879 1.00 87.44 75 MET A O 1
ATOM 536 N N . ALA A 1 76 ? -7.457 -16.364 -2.116 1.00 89.44 76 ALA A N 1
ATOM 537 C CA . ALA A 1 76 ? -8.782 -16.560 -1.527 1.00 89.44 76 ALA A CA 1
ATOM 538 C C . ALA A 1 76 ? -8.739 -16.726 0.004 1.00 89.44 76 ALA A C 1
ATOM 540 O O . ALA A 1 76 ? -9.598 -16.197 0.711 1.00 89.44 76 ALA A O 1
ATOM 541 N N . VAL A 1 77 ? -7.708 -17.402 0.523 1.00 90.56 77 VAL A N 1
ATOM 542 C CA . VAL A 1 77 ? -7.503 -17.610 1.965 1.00 90.56 77 VAL A CA 1
ATOM 543 C C . VAL A 1 77 ? -7.116 -16.300 2.657 1.00 90.56 77 VAL A C 1
ATOM 545 O O . VAL A 1 77 ? -7.628 -15.980 3.732 1.00 90.56 77 VAL A O 1
ATOM 548 N N . ALA A 1 78 ? -6.257 -15.504 2.015 1.00 90.94 78 ALA A N 1
ATOM 549 C CA . ALA A 1 78 ? -5.888 -14.180 2.504 1.00 90.94 78 ALA A CA 1
ATOM 550 C C . ALA A 1 78 ? -7.091 -13.221 2.517 1.00 90.94 78 ALA A C 1
ATOM 552 O O . ALA A 1 78 ? -7.281 -12.500 3.494 1.00 90.94 78 ALA A O 1
ATOM 553 N N . LEU A 1 79 ? -7.946 -13.260 1.486 1.00 92.12 79 LEU A N 1
ATOM 554 C CA . LEU A 1 79 ? -9.179 -12.466 1.418 1.00 92.12 79 LEU A CA 1
ATOM 555 C C . LEU A 1 79 ? -10.131 -12.786 2.579 1.00 92.12 79 LEU A C 1
ATOM 557 O O . LEU A 1 79 ? -10.663 -11.864 3.194 1.00 92.12 79 LEU A O 1
ATOM 561 N N . GLY A 1 80 ? -10.300 -14.065 2.934 1.00 91.44 80 GLY A N 1
ATOM 562 C CA . GLY A 1 80 ? -11.092 -14.461 4.105 1.00 91.44 80 GLY A CA 1
ATOM 563 C C . GLY A 1 80 ? -10.557 -13.864 5.414 1.00 91.44 80 GLY A C 1
ATOM 564 O O . GLY A 1 80 ? -11.331 -13.369 6.235 1.00 91.44 80 GLY A O 1
ATOM 565 N N . GLY A 1 81 ? -9.231 -13.832 5.585 1.00 92.25 81 GLY A N 1
ATOM 566 C CA . GLY A 1 81 ? -8.588 -13.179 6.729 1.00 92.25 81 GLY A CA 1
ATOM 567 C C . GLY A 1 81 ? -8.735 -11.654 6.737 1.00 92.25 81 GLY A C 1
ATOM 568 O O . GLY A 1 81 ? -8.979 -11.071 7.792 1.00 92.25 81 GLY A O 1
ATOM 569 N N . ILE A 1 82 ? -8.657 -11.002 5.572 1.00 93.44 82 ILE A N 1
ATOM 570 C CA . ILE A 1 82 ? -8.886 -9.553 5.430 1.00 93.44 82 ILE A CA 1
ATOM 571 C C . ILE A 1 82 ? -10.333 -9.196 5.796 1.00 93.44 82 ILE A C 1
ATOM 573 O O . ILE A 1 82 ? -10.556 -8.228 6.520 1.00 93.44 82 ILE A O 1
ATOM 577 N N . ILE A 1 83 ? -11.314 -9.999 5.369 1.00 94.38 83 ILE A N 1
ATOM 578 C CA . ILE A 1 83 ? -12.721 -9.814 5.756 1.00 94.38 83 ILE A CA 1
ATOM 579 C C . ILE A 1 83 ? -12.877 -9.943 7.275 1.00 94.38 83 ILE A C 1
ATOM 581 O O . ILE A 1 83 ? -13.490 -9.078 7.897 1.00 94.38 83 ILE A O 1
ATOM 585 N N . ALA A 1 84 ? -12.282 -10.968 7.892 1.00 94.31 84 ALA A N 1
ATOM 586 C CA . ALA A 1 84 ? -12.319 -11.137 9.346 1.00 94.31 84 ALA A CA 1
ATOM 587 C C . ALA A 1 84 ? -11.681 -9.948 10.090 1.00 94.31 84 ALA A C 1
ATOM 589 O O . ALA A 1 84 ? -12.221 -9.481 11.093 1.00 94.31 84 ALA A O 1
ATOM 590 N N . CYS A 1 85 ? -10.576 -9.410 9.567 1.00 94.81 85 CYS A N 1
ATOM 591 C CA . CYS A 1 85 ? -9.950 -8.191 10.076 1.00 94.81 85 CYS A CA 1
ATOM 592 C C . CYS A 1 85 ? -10.889 -6.977 9.974 1.00 94.81 85 CYS A C 1
ATOM 594 O O . CYS A 1 85 ? -11.042 -6.245 10.949 1.00 94.81 85 CYS A O 1
ATOM 596 N N . GLY A 1 86 ? -11.578 -6.793 8.843 1.00 93.19 86 GLY A N 1
ATOM 597 C CA . GLY A 1 86 ? -12.562 -5.720 8.656 1.00 93.19 86 GLY A CA 1
ATOM 598 C C . GLY A 1 86 ? -13.766 -5.829 9.598 1.00 93.19 86 GLY A C 1
ATOM 599 O O . GLY A 1 86 ? -14.212 -4.824 10.156 1.00 93.19 86 GLY A O 1
ATOM 600 N N . VAL A 1 87 ? -14.254 -7.048 9.849 1.00 94.62 87 VAL A N 1
ATOM 601 C CA . VAL A 1 87 ? -15.304 -7.304 10.849 1.00 94.62 87 VAL A CA 1
ATOM 602 C C . VAL A 1 87 ? -14.809 -6.933 12.245 1.00 94.62 87 VAL A C 1
ATOM 604 O O . VAL A 1 87 ? -15.486 -6.185 12.946 1.00 94.62 87 VAL A O 1
ATOM 607 N N . LEU A 1 88 ? -13.612 -7.380 12.635 1.00 94.56 88 LEU A N 1
ATOM 608 C CA . LEU A 1 88 ? -13.027 -7.030 13.930 1.00 94.56 88 LEU A CA 1
ATOM 609 C C . LEU A 1 88 ? -12.838 -5.514 14.079 1.00 94.56 88 LEU A C 1
ATOM 611 O O . LEU A 1 88 ? -13.179 -4.953 15.116 1.00 94.56 88 LEU A O 1
ATOM 615 N N . TYR A 1 89 ? -12.360 -4.838 13.034 1.00 92.31 89 TYR A N 1
ATOM 616 C CA . TYR A 1 89 ? -12.215 -3.383 13.012 1.00 92.31 89 TYR A CA 1
ATOM 617 C C . TYR A 1 89 ? -13.560 -2.669 13.206 1.00 92.31 89 TYR A C 1
ATOM 619 O O . TYR A 1 89 ? -13.666 -1.728 13.991 1.00 92.31 89 TYR A O 1
ATOM 627 N N . THR A 1 90 ? -14.611 -3.165 12.551 1.00 92.06 90 THR A N 1
ATOM 628 C CA . THR A 1 90 ? -15.979 -2.645 12.692 1.00 92.06 90 THR A CA 1
ATOM 629 C C . THR A 1 90 ? -16.509 -2.845 14.113 1.00 92.06 90 THR A C 1
ATOM 631 O O . THR A 1 90 ? -17.089 -1.924 14.687 1.00 92.06 90 THR A O 1
ATOM 634 N N . LEU A 1 91 ? -16.264 -4.013 14.719 1.00 93.25 91 LEU A N 1
ATOM 635 C CA . LEU A 1 91 ? -16.633 -4.292 16.111 1.00 93.25 91 LEU A CA 1
ATOM 636 C C . LEU A 1 91 ? -15.921 -3.351 17.087 1.00 93.25 91 LEU A C 1
ATOM 638 O O . LEU A 1 91 ? -16.566 -2.802 17.978 1.00 93.25 91 LEU A O 1
ATOM 642 N N . ILE A 1 92 ? -14.620 -3.109 16.893 1.00 90.06 92 ILE A N 1
ATOM 643 C CA . ILE A 1 92 ? -13.882 -2.120 17.690 1.00 90.06 92 ILE A CA 1
ATOM 644 C C . ILE A 1 92 ? -14.522 -0.736 17.522 1.00 90.06 92 ILE A C 1
ATOM 646 O O . ILE A 1 92 ? -14.772 -0.059 18.516 1.00 90.06 92 ILE A O 1
ATOM 650 N N . GLY A 1 93 ? -14.869 -0.340 16.295 1.00 88.75 93 GLY A N 1
ATOM 651 C CA . GLY A 1 93 ? -15.572 0.915 16.022 1.00 88.75 93 GLY A CA 1
ATOM 652 C C . GLY A 1 93 ? -16.900 1.049 16.777 1.00 88.75 93 GLY A C 1
ATOM 653 O O . GLY A 1 93 ? -17.162 2.096 17.370 1.00 88.75 93 GLY A O 1
ATOM 654 N N . PHE A 1 94 ? -17.714 -0.010 16.824 1.00 91.69 94 PHE A N 1
ATOM 655 C CA . PHE A 1 94 ? -18.967 -0.018 17.588 1.00 91.69 94 PHE A CA 1
ATOM 656 C C . PHE A 1 94 ? -18.764 0.066 19.099 1.00 91.69 94 PHE A C 1
ATOM 658 O O . PHE A 1 94 ? -19.598 0.654 19.776 1.00 91.69 94 PHE A O 1
ATOM 665 N N . ILE A 1 95 ? -17.670 -0.481 19.634 1.00 89.06 95 ILE A N 1
ATOM 666 C CA . ILE A 1 95 ? -17.322 -0.357 21.058 1.00 89.06 95 ILE A CA 1
ATOM 667 C C . ILE A 1 95 ? -16.828 1.061 21.374 1.00 89.06 95 ILE A C 1
ATOM 669 O O . ILE A 1 95 ? -17.139 1.614 22.428 1.00 89.06 95 ILE A O 1
ATOM 673 N N . VAL A 1 96 ? -16.079 1.677 20.458 1.00 88.19 96 VAL A N 1
ATOM 674 C CA . VAL A 1 96 ? -15.523 3.026 20.640 1.00 88.19 96 VAL A CA 1
ATOM 675 C C . VAL A 1 96 ? -16.602 4.107 20.591 1.00 88.19 96 VAL A C 1
ATOM 677 O O . VAL A 1 96 ? -16.482 5.091 21.315 1.00 88.19 96 VAL A O 1
ATOM 680 N N . GLN A 1 97 ? -17.667 3.933 19.801 1.00 85.31 97 GLN A N 1
ATOM 681 C CA . GLN A 1 97 ? -18.773 4.901 19.727 1.00 85.31 97 GLN A CA 1
ATOM 682 C C . GLN A 1 97 ? -19.380 5.264 21.103 1.00 85.31 97 GLN A C 1
ATOM 684 O O . GLN A 1 97 ? -19.484 6.457 21.385 1.00 85.31 97 GLN A O 1
ATOM 689 N N . PRO A 1 98 ? -19.752 4.304 21.975 1.00 89.12 98 PRO A N 1
ATOM 690 C CA . PRO A 1 98 ? -20.266 4.601 23.312 1.00 89.12 98 PRO A CA 1
ATOM 691 C C . PRO A 1 98 ? -19.179 4.828 24.374 1.00 89.12 98 PRO A C 1
ATOM 693 O O . PRO A 1 98 ? -19.395 5.616 25.290 1.00 89.12 98 PRO A O 1
ATOM 696 N N . VAL A 1 99 ? -18.030 4.142 24.300 1.00 87.81 99 VAL A N 1
ATOM 697 C CA . VAL A 1 99 ? -16.992 4.186 25.357 1.00 87.81 99 VAL A CA 1
ATOM 698 C C . VAL A 1 99 ? -16.044 5.386 25.197 1.00 87.81 99 VAL A C 1
ATOM 700 O O . VAL A 1 99 ? -15.383 5.799 26.151 1.00 87.81 99 VAL A O 1
ATOM 703 N N . GLY A 1 100 ? -15.975 5.969 24.000 1.00 83.50 100 GLY A N 1
ATOM 704 C CA . GLY A 1 100 ? -15.015 7.011 23.652 1.00 83.50 100 GLY A CA 1
ATOM 705 C C . GLY A 1 100 ? -13.610 6.465 23.367 1.00 83.50 100 GLY A C 1
ATOM 706 O O . GLY A 1 100 ? -13.326 5.273 23.498 1.00 83.50 100 GLY A O 1
ATOM 707 N N . THR A 1 101 ? -12.704 7.354 22.953 1.00 80.69 101 THR A N 1
ATOM 708 C CA . THR A 1 101 ? -11.337 7.017 22.504 1.00 80.69 101 THR A CA 1
ATOM 709 C C . THR A 1 101 ? -10.288 7.038 23.617 1.00 80.69 101 THR A C 1
ATOM 711 O O . THR A 1 101 ? -9.179 6.550 23.409 1.00 80.69 101 THR A O 1
ATOM 714 N N . GLY A 1 102 ? -10.610 7.565 24.804 1.00 80.12 102 GLY A N 1
ATOM 715 C CA . GLY A 1 102 ? -9.619 7.870 25.846 1.00 80.12 102 GLY A CA 1
ATOM 716 C C . GLY A 1 102 ? -8.813 6.666 26.348 1.00 80.12 102 GLY A C 1
ATOM 717 O O . GLY A 1 102 ? -7.643 6.804 26.702 1.00 80.12 102 GLY A O 1
ATOM 718 N N . TRP A 1 103 ? -9.392 5.462 26.330 1.00 81.44 103 TRP A N 1
ATOM 719 C CA . TRP A 1 103 ? -8.656 4.239 26.661 1.00 81.44 103 TRP A CA 1
ATOM 720 C C . TRP A 1 103 ? -7.614 3.901 25.589 1.00 81.44 103 TRP A C 1
ATOM 722 O O . TRP A 1 103 ? -6.479 3.581 25.936 1.00 81.44 103 TRP A O 1
ATOM 732 N N . ILE A 1 104 ? -7.952 4.047 24.301 1.00 79.94 104 ILE A N 1
ATOM 733 C CA . ILE A 1 104 ? -7.011 3.808 23.200 1.00 79.94 104 ILE A CA 1
ATOM 734 C C . ILE A 1 104 ? -5.864 4.804 23.282 1.00 79.94 104 ILE A C 1
ATOM 736 O O . ILE A 1 104 ? -4.708 4.413 23.191 1.00 79.94 104 ILE A O 1
ATOM 740 N N . GLU A 1 105 ? -6.163 6.077 23.533 1.00 77.81 105 GLU A N 1
ATOM 741 C CA . GLU A 1 105 ? -5.139 7.116 23.666 1.00 77.81 105 GLU A CA 1
ATOM 742 C C . GLU A 1 105 ? -4.183 6.860 24.833 1.00 77.81 105 GLU A C 1
ATOM 744 O O . GLU A 1 105 ? -2.994 7.164 24.737 1.00 77.81 105 GLU A O 1
ATOM 749 N N . ARG A 1 106 ? -4.679 6.255 25.919 1.00 83.12 106 ARG A N 1
ATOM 750 C CA . ARG A 1 106 ? -3.853 5.867 27.064 1.00 83.12 106 ARG A CA 1
ATOM 751 C C . ARG A 1 106 ? -2.928 4.691 26.750 1.00 83.12 106 ARG A C 1
ATOM 753 O O . ARG A 1 106 ? -1.803 4.671 27.241 1.00 83.12 106 ARG A O 1
ATOM 760 N N . PHE A 1 107 ? -3.384 3.733 25.944 1.00 81.31 107 PHE A N 1
ATOM 761 C CA . PHE A 1 107 ? -2.557 2.610 25.486 1.00 81.31 107 PHE A CA 1
ATOM 762 C C . PHE A 1 107 ? -1.640 2.976 24.311 1.00 81.31 107 PHE A C 1
ATOM 764 O O . PHE A 1 107 ? -0.610 2.335 24.119 1.00 81.31 107 PHE A O 1
ATOM 771 N N . MET A 1 108 ? -1.990 4.006 23.540 1.00 81.31 108 MET A N 1
ATOM 772 C CA . MET A 1 108 ? -1.291 4.438 22.328 1.00 81.31 108 MET A CA 1
ATOM 773 C C . MET A 1 108 ? -0.921 5.930 22.403 1.00 81.31 108 MET A C 1
ATOM 775 O O . MET A 1 108 ? -1.414 6.739 21.608 1.00 81.31 108 MET A O 1
ATOM 779 N N . PRO A 1 109 ? -0.054 6.332 23.355 1.00 82.38 109 PRO A N 1
ATOM 780 C CA . PRO A 1 109 ? 0.466 7.694 23.389 1.00 82.38 109 PRO A CA 1
ATOM 781 C C . PRO A 1 109 ? 1.284 7.990 22.116 1.00 82.38 109 PRO A C 1
ATOM 783 O O . PRO A 1 109 ? 1.773 7.056 21.475 1.00 82.38 109 PRO A O 1
ATOM 786 N N . PRO A 1 110 ? 1.513 9.271 21.757 1.00 82.31 110 PRO A N 1
ATOM 787 C CA . PRO A 1 110 ? 2.170 9.652 20.499 1.00 82.31 110 PRO A CA 1
ATOM 788 C C . PRO A 1 110 ? 3.508 8.949 20.234 1.00 82.31 110 PRO A C 1
ATOM 790 O O . PRO A 1 110 ? 3.806 8.604 19.095 1.00 82.31 110 PRO A O 1
ATOM 793 N N . VAL A 1 111 ? 4.286 8.679 21.288 1.00 85.62 111 VAL A N 1
ATOM 794 C CA . VAL A 1 111 ? 5.555 7.942 21.189 1.00 85.62 111 VAL A CA 1
ATOM 795 C C . VAL A 1 111 ? 5.362 6.492 20.730 1.00 85.62 111 VAL A C 1
ATOM 797 O O . VAL A 1 111 ? 6.144 6.005 19.921 1.00 85.62 111 VAL A O 1
ATOM 800 N N . VAL A 1 112 ? 4.304 5.814 21.187 1.00 84.25 112 VAL A N 1
ATOM 801 C CA . VAL A 1 112 ? 3.989 4.430 20.802 1.00 84.25 112 VAL A CA 1
ATOM 802 C C . VAL A 1 112 ? 3.443 4.403 19.384 1.00 84.25 112 VAL A C 1
ATOM 804 O O . VAL A 1 112 ? 3.940 3.646 18.557 1.00 84.25 112 VAL A O 1
ATOM 807 N N . THR A 1 113 ? 2.476 5.267 19.073 1.00 80.94 113 THR A N 1
ATOM 808 C CA . THR A 1 113 ? 1.880 5.339 17.732 1.00 80.94 113 THR A CA 1
ATOM 809 C C . THR A 1 113 ? 2.934 5.678 16.680 1.00 80.94 113 THR A C 1
ATOM 811 O O . THR A 1 113 ? 3.035 4.988 15.669 1.00 80.94 113 THR A O 1
ATOM 814 N N . GLY A 1 114 ? 3.787 6.673 16.947 1.00 83.38 114 GLY A N 1
ATOM 815 C CA . GLY A 1 114 ? 4.892 7.039 16.061 1.00 83.38 114 GLY A CA 1
ATOM 816 C C . GLY A 1 114 ? 5.918 5.917 15.893 1.00 83.38 114 GLY A C 1
ATOM 817 O O . GLY A 1 114 ? 6.318 5.628 14.767 1.00 83.38 114 GLY A O 1
ATOM 818 N N . ALA A 1 115 ? 6.303 5.238 16.980 1.00 85.75 115 ALA A N 1
ATOM 819 C CA . ALA A 1 115 ? 7.230 4.108 16.915 1.00 85.75 115 ALA A CA 1
ATOM 820 C C . ALA A 1 115 ? 6.654 2.932 16.112 1.00 85.75 115 ALA A C 1
ATOM 822 O O . ALA A 1 115 ? 7.354 2.374 15.271 1.00 85.75 115 ALA A O 1
ATOM 823 N N . VAL A 1 116 ? 5.381 2.581 16.319 1.00 81.69 116 VAL A N 1
ATOM 824 C CA . VAL A 1 116 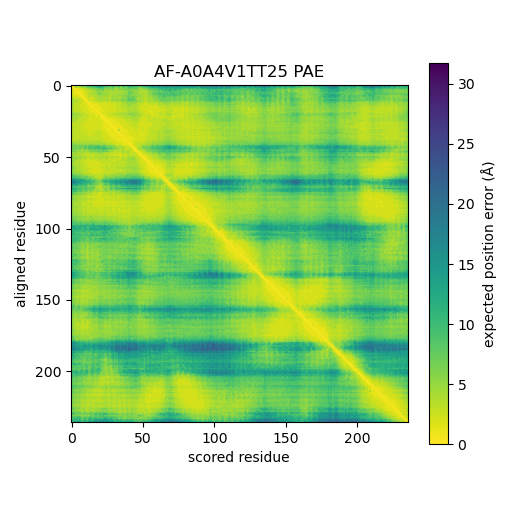? 4.707 1.503 15.579 1.00 81.69 116 VAL A CA 1
ATOM 825 C C . VAL A 1 116 ? 4.647 1.832 14.088 1.00 81.69 116 VAL A C 1
ATOM 827 O O . VAL A 1 116 ? 5.073 1.015 13.273 1.00 81.69 116 VAL A O 1
ATOM 830 N N . VAL A 1 117 ? 4.202 3.038 13.722 1.00 79.62 117 VAL A N 1
ATOM 831 C CA . VAL A 1 117 ? 4.135 3.474 12.316 1.00 79.62 117 VAL A CA 1
ATOM 832 C C . VAL A 1 117 ? 5.528 3.485 11.672 1.00 79.62 117 VAL A C 1
ATOM 834 O O . VAL A 1 117 ? 5.693 2.978 10.561 1.00 79.62 117 VAL A O 1
ATOM 837 N N . ALA A 1 118 ? 6.550 3.989 12.373 1.00 84.75 118 ALA A N 1
ATOM 838 C CA . ALA A 1 118 ? 7.925 4.007 11.875 1.00 84.75 118 ALA A CA 1
ATOM 839 C C . ALA A 1 118 ? 8.494 2.595 11.679 1.00 84.75 118 ALA A C 1
ATOM 841 O O . ALA A 1 118 ? 9.087 2.313 10.640 1.00 84.75 118 ALA A O 1
ATOM 842 N N . VAL A 1 119 ? 8.290 1.690 12.642 1.00 84.12 119 VAL A N 1
ATOM 843 C CA . VAL A 1 119 ? 8.750 0.296 12.551 1.00 84.12 119 VAL A CA 1
ATOM 844 C C . VAL A 1 119 ? 8.062 -0.428 11.400 1.00 84.12 119 VAL A C 1
ATOM 846 O O . VAL A 1 119 ? 8.741 -1.119 10.646 1.00 84.12 119 VAL A O 1
ATOM 849 N N . ILE A 1 120 ? 6.753 -0.243 11.215 1.00 78.00 120 ILE A N 1
ATOM 850 C CA . ILE A 1 120 ? 6.014 -0.824 10.086 1.00 78.00 120 ILE A CA 1
ATOM 851 C C . ILE A 1 120 ? 6.592 -0.315 8.763 1.00 78.00 120 ILE A C 1
ATOM 853 O O . ILE A 1 120 ? 6.960 -1.120 7.908 1.00 78.00 120 ILE A O 1
ATOM 857 N N . GLY A 1 121 ? 6.738 1.004 8.611 1.00 79.94 121 GLY A N 1
ATOM 858 C CA . GLY A 1 121 ? 7.291 1.607 7.398 1.00 79.94 121 GLY A CA 1
ATOM 859 C C . GLY A 1 121 ? 8.711 1.127 7.088 1.00 79.94 121 GLY A C 1
ATOM 860 O O . GLY A 1 121 ? 8.990 0.715 5.964 1.00 79.94 121 GLY A O 1
ATOM 861 N N . LEU A 1 122 ? 9.600 1.115 8.086 1.00 85.12 122 LEU A N 1
ATOM 862 C CA . LEU A 1 122 ? 10.999 0.702 7.928 1.00 85.12 122 LEU A CA 1
ATOM 863 C C . LEU A 1 122 ? 11.150 -0.802 7.676 1.00 85.12 122 LEU A C 1
ATOM 865 O O . LEU A 1 122 ? 11.955 -1.200 6.835 1.00 85.12 122 LEU A O 1
ATOM 869 N N . ASN A 1 123 ? 10.377 -1.641 8.370 1.00 80.06 123 ASN A N 1
ATOM 870 C CA . ASN A 1 123 ? 10.416 -3.090 8.175 1.00 80.06 123 ASN A CA 1
ATOM 871 C C . ASN A 1 123 ? 9.943 -3.458 6.761 1.00 80.06 123 ASN A C 1
ATOM 873 O O . ASN A 1 123 ? 10.555 -4.283 6.081 1.00 80.06 123 ASN A O 1
ATOM 877 N N . LEU A 1 124 ? 8.904 -2.773 6.280 1.00 77.50 124 LEU A N 1
ATOM 878 C CA . LEU A 1 124 ? 8.318 -3.032 4.971 1.00 77.50 124 LEU A CA 1
ATOM 879 C C . LEU A 1 124 ? 9.084 -2.372 3.829 1.00 77.50 124 LEU A C 1
ATOM 881 O O . LEU A 1 124 ? 9.027 -2.891 2.720 1.00 77.50 124 LEU A O 1
ATOM 885 N N . ALA A 1 125 ? 9.861 -1.312 4.075 1.00 79.94 125 ALA A N 1
ATOM 886 C CA . ALA A 1 125 ? 10.721 -0.691 3.063 1.00 79.94 125 ALA A CA 1
ATOM 887 C C . ALA A 1 125 ? 11.718 -1.686 2.442 1.00 79.94 125 ALA A C 1
ATOM 889 O O . ALA A 1 125 ? 12.047 -1.583 1.260 1.00 79.94 125 ALA A O 1
ATOM 890 N N . GLY A 1 126 ? 12.156 -2.695 3.204 1.00 78.19 126 GLY A N 1
ATOM 891 C CA . GLY A 1 126 ? 13.042 -3.745 2.700 1.00 78.19 126 GLY A CA 1
ATOM 892 C C . GLY A 1 126 ? 12.400 -4.659 1.650 1.00 78.19 126 GLY A C 1
ATOM 893 O O . GLY A 1 126 ? 13.118 -5.234 0.830 1.00 78.19 126 GLY A O 1
ATOM 894 N N . VAL A 1 127 ? 11.069 -4.792 1.645 1.00 77.38 127 VAL A N 1
ATOM 895 C CA . VAL A 1 127 ? 10.346 -5.695 0.737 1.00 77.38 127 VAL A CA 1
ATOM 896 C C . VAL A 1 127 ? 10.394 -5.188 -0.716 1.00 77.38 127 VAL A C 1
ATOM 898 O O . VAL A 1 127 ? 10.867 -5.943 -1.568 1.00 77.38 127 VAL A O 1
ATOM 901 N N . PRO A 1 128 ? 10.007 -3.933 -1.038 1.00 73.69 128 PRO A N 1
ATOM 902 C CA . PRO A 1 128 ? 10.173 -3.379 -2.380 1.00 73.69 128 PRO A CA 1
ATOM 903 C C . PRO A 1 128 ? 11.625 -3.387 -2.857 1.00 73.69 128 PRO A C 1
ATOM 905 O O . PRO A 1 128 ? 11.876 -3.767 -3.996 1.00 73.69 128 PRO A O 1
ATOM 908 N N . ILE A 1 129 ? 12.582 -3.019 -1.996 1.00 78.88 129 ILE A N 1
ATOM 909 C CA . ILE A 1 129 ? 14.002 -2.934 -2.373 1.00 78.88 129 ILE A CA 1
ATOM 910 C C . ILE A 1 129 ? 14.501 -4.294 -2.872 1.00 78.88 129 ILE A C 1
ATOM 912 O O . ILE A 1 129 ? 15.086 -4.380 -3.949 1.00 78.88 129 ILE A O 1
ATOM 916 N N . LYS A 1 130 ? 14.211 -5.369 -2.128 1.00 78.38 130 LYS A N 1
ATOM 917 C CA . LYS A 1 130 ? 14.639 -6.729 -2.487 1.00 78.38 130 LYS A CA 1
ATOM 918 C C . LYS A 1 130 ? 13.873 -7.301 -3.679 1.00 78.38 130 LYS A C 1
ATOM 920 O O . LYS A 1 130 ? 14.475 -7.955 -4.523 1.00 78.38 130 LYS A O 1
ATOM 925 N N . ASN A 1 131 ? 12.562 -7.070 -3.757 1.00 73.19 131 ASN A N 1
ATOM 926 C CA . ASN A 1 131 ? 11.725 -7.683 -4.791 1.00 73.19 131 ASN A CA 1
ATOM 927 C C . ASN A 1 131 ? 11.819 -6.982 -6.151 1.00 73.19 131 ASN A C 1
ATOM 929 O O . ASN A 1 131 ? 11.602 -7.626 -7.175 1.00 73.19 131 ASN A O 1
ATOM 933 N N . MET A 1 132 ? 12.158 -5.691 -6.179 1.00 72.69 132 MET A N 1
ATOM 934 C CA . MET A 1 132 ? 12.208 -4.888 -7.409 1.00 72.69 132 MET A CA 1
ATOM 935 C C . MET A 1 132 ? 13.630 -4.762 -7.990 1.00 72.69 132 MET A C 1
ATOM 937 O O . MET A 1 132 ? 13.821 -4.037 -8.962 1.00 72.69 132 MET A O 1
ATOM 941 N N . ALA A 1 133 ? 14.639 -5.401 -7.384 1.00 75.62 133 ALA A N 1
ATOM 942 C CA . ALA A 1 133 ? 16.051 -5.353 -7.788 1.00 75.62 133 ALA A CA 1
ATOM 943 C C . ALA A 1 133 ? 16.520 -6.732 -8.279 1.00 75.62 133 ALA A C 1
ATOM 945 O O . ALA A 1 133 ? 17.379 -7.366 -7.669 1.00 75.62 133 ALA A O 1
ATOM 946 N N . ALA A 1 134 ? 15.912 -7.239 -9.353 1.00 73.69 134 ALA A N 1
ATOM 947 C CA . ALA A 1 134 ? 16.208 -8.585 -9.847 1.00 73.69 134 ALA A CA 1
ATOM 948 C C . ALA A 1 134 ? 17.592 -8.694 -10.517 1.00 73.69 134 ALA A C 1
ATOM 950 O O . ALA A 1 134 ? 18.186 -9.772 -10.521 1.00 73.69 134 ALA A O 1
ATOM 951 N N . SER A 1 135 ? 18.104 -7.593 -11.072 1.00 8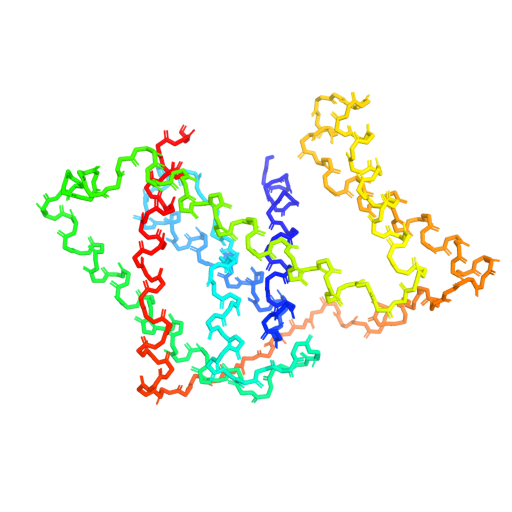2.31 135 SER A N 1
ATOM 952 C CA . SER A 1 135 ? 19.420 -7.505 -11.707 1.00 82.31 135 SER A CA 1
ATOM 953 C C . SER A 1 135 ? 20.223 -6.303 -11.202 1.00 82.31 135 SER A C 1
ATOM 955 O O . SER A 1 135 ? 19.660 -5.344 -10.675 1.00 82.31 135 SER A O 1
ATOM 957 N N . ASN A 1 136 ? 21.543 -6.315 -11.426 1.00 84.31 136 ASN A N 1
ATOM 958 C CA . ASN A 1 136 ? 22.411 -5.172 -11.113 1.00 84.31 136 ASN A CA 1
ATOM 959 C C . ASN A 1 136 ? 21.937 -3.884 -11.807 1.00 84.31 136 ASN A C 1
ATOM 961 O O . ASN A 1 136 ? 22.014 -2.805 -11.223 1.00 84.31 136 ASN A O 1
ATOM 965 N N . PHE A 1 137 ? 21.424 -3.996 -13.035 1.00 85.44 137 PHE A N 1
ATOM 966 C CA . PHE A 1 137 ? 20.854 -2.864 -13.761 1.00 85.44 137 PHE A CA 1
ATOM 967 C C . PHE A 1 137 ? 19.608 -2.313 -13.056 1.00 85.44 137 PHE A C 1
ATOM 969 O O . PHE A 1 137 ? 19.503 -1.103 -12.862 1.00 85.44 137 PHE A O 1
ATOM 976 N N . ASP A 1 138 ? 18.713 -3.187 -12.587 1.00 83.50 138 ASP A N 1
ATOM 977 C CA . ASP A 1 138 ? 17.515 -2.775 -11.847 1.00 83.50 138 ASP A CA 1
ATOM 978 C C . ASP A 1 138 ? 17.877 -2.102 -10.515 1.00 83.50 138 ASP A C 1
ATOM 980 O O . ASP A 1 138 ? 17.280 -1.088 -10.160 1.00 83.50 138 ASP A O 1
ATOM 984 N N . SER A 1 139 ? 18.894 -2.595 -9.796 1.00 85.19 139 SER A N 1
ATOM 985 C CA . SER A 1 139 ? 19.395 -1.949 -8.571 1.00 85.19 139 SER A CA 1
ATOM 986 C C . SER A 1 139 ? 19.921 -0.536 -8.831 1.00 85.19 139 SER A C 1
ATOM 988 O O . SER A 1 139 ? 19.611 0.394 -8.086 1.00 85.19 139 SER A O 1
ATOM 990 N N . TRP A 1 140 ? 20.690 -0.346 -9.907 1.00 87.88 140 TRP A N 1
ATOM 991 C CA . TRP A 1 140 ? 21.146 0.984 -10.315 1.00 87.88 140 TRP A CA 1
ATOM 992 C C . TRP A 1 140 ? 19.974 1.879 -10.726 1.00 87.88 140 TRP A C 1
ATOM 994 O O . TRP A 1 140 ? 19.940 3.053 -10.360 1.00 87.88 140 TRP A O 1
ATOM 1004 N N . MET A 1 141 ? 18.967 1.328 -11.405 1.00 88.75 141 MET A N 1
ATOM 1005 C CA . MET A 1 141 ? 17.760 2.067 -11.768 1.00 88.75 141 MET A CA 1
ATOM 1006 C C . MET A 1 141 ? 16.936 2.502 -10.551 1.00 88.75 141 MET A C 1
ATOM 1008 O O . MET A 1 141 ? 16.368 3.596 -10.545 1.00 88.75 141 MET A O 1
ATOM 1012 N N . GLN A 1 142 ? 16.881 1.688 -9.494 1.00 87.25 142 GLN A N 1
ATOM 1013 C CA . GLN A 1 142 ? 16.251 2.086 -8.232 1.00 87.25 142 GLN A CA 1
ATOM 1014 C C . GLN A 1 142 ? 16.946 3.306 -7.627 1.00 87.25 142 GLN A C 1
ATOM 1016 O O . GLN A 1 142 ? 16.273 4.253 -7.218 1.00 87.25 142 GLN A O 1
ATOM 1021 N N . ALA A 1 143 ? 18.283 3.320 -7.620 1.00 89.81 143 ALA A N 1
ATOM 1022 C CA . ALA A 1 143 ? 19.052 4.470 -7.156 1.00 89.81 143 ALA A CA 1
ATOM 1023 C C . ALA A 1 143 ? 18.787 5.710 -8.026 1.00 89.81 143 ALA A C 1
ATOM 1025 O O . ALA A 1 143 ? 18.530 6.786 -7.490 1.00 89.81 143 ALA A O 1
ATOM 1026 N N . VAL A 1 144 ? 18.755 5.555 -9.356 1.00 91.69 144 VAL A N 1
ATOM 1027 C CA . VAL A 1 144 ? 18.383 6.634 -10.288 1.00 91.69 144 VAL A CA 1
ATOM 1028 C C . VAL A 1 144 ? 16.985 7.165 -9.979 1.00 91.69 144 VAL A C 1
ATOM 1030 O O . VAL A 1 144 ? 16.801 8.373 -9.889 1.00 91.69 144 VAL A O 1
ATOM 1033 N N . THR A 1 145 ? 16.013 6.285 -9.735 1.00 91.25 145 THR A N 1
ATOM 1034 C CA . THR A 1 145 ? 14.641 6.677 -9.384 1.00 91.25 145 THR A CA 1
ATOM 1035 C C . THR A 1 145 ? 14.607 7.481 -8.088 1.00 91.25 145 THR A C 1
ATOM 1037 O O . THR A 1 145 ? 13.975 8.537 -8.032 1.00 91.25 145 THR A O 1
ATOM 1040 N N . PHE A 1 146 ? 15.327 7.031 -7.058 1.00 90.12 146 PHE A N 1
ATOM 1041 C CA . PHE A 1 146 ? 15.437 7.746 -5.788 1.00 90.12 146 PHE A CA 1
ATOM 1042 C C . PHE A 1 146 ? 16.064 9.135 -5.969 1.00 90.12 146 PHE A C 1
ATOM 1044 O O . PHE A 1 146 ? 15.554 10.120 -5.436 1.00 90.12 146 PHE A O 1
ATOM 1051 N N . VAL A 1 147 ? 17.120 9.234 -6.782 1.00 93.94 147 VAL A N 1
ATOM 1052 C CA . VAL A 1 147 ? 17.767 10.508 -7.124 1.00 93.94 147 VAL A CA 1
ATOM 1053 C C . VAL A 1 147 ? 16.820 11.416 -7.907 1.00 93.94 147 VAL A C 1
ATOM 1055 O O . VAL A 1 147 ? 16.708 12.587 -7.563 1.00 93.94 147 VAL A O 1
ATOM 1058 N N . CYS A 1 148 ? 16.086 10.911 -8.902 1.00 92.75 148 CYS A N 1
ATOM 1059 C CA . CYS A 1 148 ? 15.096 11.696 -9.645 1.00 92.75 148 CYS A CA 1
ATOM 1060 C C . CYS A 1 148 ? 14.019 12.265 -8.716 1.00 92.75 148 CYS A C 1
ATOM 1062 O O . CYS A 1 148 ? 13.723 13.458 -8.778 1.00 92.75 148 CYS A O 1
ATOM 1064 N N . VAL A 1 149 ? 13.466 11.440 -7.822 1.00 91.12 149 VAL A N 1
ATOM 1065 C CA . VAL A 1 149 ? 12.472 11.880 -6.833 1.00 91.12 149 VAL A CA 1
ATOM 1066 C C . VAL A 1 149 ? 13.068 12.924 -5.880 1.00 91.12 149 VAL A C 1
ATOM 1068 O O . VAL A 1 149 ? 12.443 13.958 -5.643 1.00 91.12 149 VAL A O 1
ATOM 1071 N N . GLY A 1 150 ? 14.287 12.704 -5.379 1.00 91.44 150 GLY A N 1
A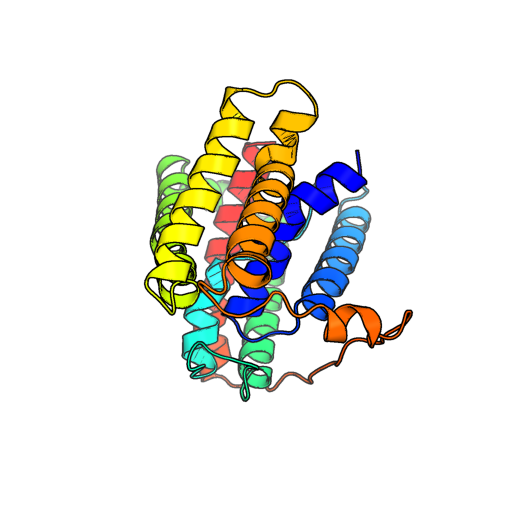TOM 1072 C CA . GLY A 1 150 ? 14.991 13.647 -4.507 1.00 91.44 150 GLY A CA 1
ATOM 1073 C C . GLY A 1 150 ? 15.293 14.985 -5.188 1.00 91.44 150 GLY A C 1
ATOM 1074 O O . GLY A 1 150 ? 15.055 16.044 -4.610 1.00 91.44 150 GLY A O 1
ATOM 1075 N N . LEU A 1 151 ? 15.737 14.961 -6.447 1.00 92.56 151 LEU A N 1
ATOM 1076 C CA . LEU A 1 151 ? 15.973 16.164 -7.245 1.00 92.56 151 LEU A CA 1
ATOM 1077 C C . LEU A 1 151 ? 14.681 16.948 -7.463 1.00 92.56 151 LEU A C 1
ATOM 1079 O O . LEU A 1 151 ? 14.678 18.164 -7.292 1.00 92.56 151 LEU A O 1
ATOM 1083 N N . VAL A 1 152 ? 13.569 16.277 -7.776 1.00 90.62 152 VAL A N 1
ATOM 1084 C CA . VAL A 1 152 ? 12.267 16.947 -7.897 1.00 90.62 152 VAL A CA 1
ATOM 1085 C C . VAL A 1 152 ? 11.848 17.559 -6.560 1.00 90.62 152 VAL A C 1
ATOM 1087 O O . VAL A 1 152 ? 11.390 18.702 -6.535 1.00 90.62 152 VAL A O 1
ATOM 1090 N N . ALA A 1 153 ? 12.045 16.847 -5.449 1.00 89.62 153 ALA A N 1
ATOM 1091 C CA . ALA A 1 153 ? 11.692 17.328 -4.117 1.00 89.62 153 ALA A CA 1
ATOM 1092 C C . ALA A 1 153 ? 12.460 18.599 -3.705 1.00 89.62 153 ALA A C 1
ATOM 1094 O O . ALA A 1 153 ? 11.890 19.440 -3.008 1.00 89.62 153 ALA A O 1
ATOM 1095 N N . VAL A 1 154 ? 13.720 18.747 -4.138 1.00 92.38 154 VAL A N 1
ATOM 1096 C CA . VAL A 1 154 ? 14.598 19.882 -3.790 1.00 92.38 154 VAL A CA 1
ATOM 1097 C C . VAL A 1 154 ? 14.507 21.035 -4.796 1.00 92.38 154 VAL A C 1
ATOM 1099 O O . VAL A 1 154 ? 14.487 22.199 -4.397 1.00 92.38 154 VAL A O 1
ATOM 1102 N N . LEU A 1 155 ? 14.473 20.737 -6.099 1.00 90.56 155 LEU A N 1
ATOM 1103 C CA . LEU A 1 155 ? 14.604 21.742 -7.163 1.00 90.56 155 LEU A CA 1
ATOM 1104 C C . LEU A 1 155 ? 13.269 22.343 -7.610 1.00 90.56 155 LEU A C 1
ATOM 1106 O O . LEU A 1 155 ? 13.254 23.426 -8.195 1.00 90.56 155 LEU A O 1
ATOM 1110 N N . THR A 1 156 ? 12.146 21.667 -7.358 1.00 89.69 156 THR A N 1
ATOM 1111 C CA . THR A 1 156 ? 10.823 22.165 -7.756 1.00 89.69 156 THR A CA 1
ATOM 1112 C C . THR A 1 156 ? 10.089 22.828 -6.594 1.00 89.69 156 THR A C 1
ATOM 1114 O O . THR A 1 156 ? 10.381 22.593 -5.424 1.00 89.69 156 THR A O 1
ATOM 1117 N N . ARG A 1 157 ? 9.122 23.695 -6.915 1.00 85.94 157 ARG A N 1
ATOM 1118 C CA . ARG A 1 157 ? 8.274 24.390 -5.935 1.00 85.94 157 ARG A CA 1
ATOM 1119 C C . ARG A 1 157 ? 6.810 24.330 -6.363 1.00 85.94 157 ARG A C 1
ATOM 1121 O O . ARG A 1 157 ? 6.495 24.117 -7.535 1.00 85.94 157 ARG A O 1
ATOM 1128 N N . GLY A 1 158 ? 5.904 24.543 -5.413 1.00 84.56 158 GLY A N 1
ATOM 1129 C CA . GLY A 1 158 ? 4.470 24.627 -5.689 1.00 84.56 158 GLY A CA 1
ATOM 1130 C C . GLY A 1 158 ? 3.856 23.277 -6.068 1.00 84.56 158 GLY A C 1
ATOM 1131 O O . GLY A 1 158 ? 4.027 22.288 -5.358 1.00 84.56 158 GLY A O 1
ATOM 1132 N N . MET A 1 159 ? 3.100 23.231 -7.170 1.00 78.12 159 MET A N 1
ATOM 1133 C CA . MET A 1 159 ? 2.328 22.038 -7.551 1.00 78.12 159 MET A CA 1
ATOM 1134 C C . MET A 1 159 ? 3.210 20.845 -7.951 1.00 78.12 159 MET A C 1
ATOM 1136 O O . MET A 1 159 ? 2.860 19.711 -7.639 1.00 78.12 159 MET A O 1
ATOM 1140 N N . LEU A 1 160 ? 4.358 21.094 -8.589 1.00 80.06 160 LEU A N 1
ATOM 1141 C CA . LEU A 1 160 ? 5.301 20.048 -9.004 1.00 80.06 160 LEU A CA 1
ATOM 1142 C C . LEU A 1 160 ? 5.896 19.296 -7.808 1.00 80.06 160 LEU A C 1
ATOM 1144 O O . LEU A 1 160 ? 5.964 18.071 -7.834 1.00 80.06 160 LEU A O 1
ATOM 1148 N N . GLN A 1 161 ? 6.231 20.011 -6.732 1.00 82.12 161 GLN A N 1
ATOM 1149 C CA . GLN A 1 161 ? 6.794 19.409 -5.524 1.00 82.12 161 GLN A CA 1
ATOM 1150 C C . GLN A 1 161 ? 5.779 18.494 -4.823 1.00 82.12 161 GLN A C 1
ATOM 1152 O O . GLN A 1 161 ? 6.134 17.433 -4.328 1.00 82.12 161 GLN A O 1
ATOM 1157 N N . ARG A 1 162 ? 4.485 18.838 -4.842 1.00 80.00 162 ARG A N 1
ATOM 1158 C CA . ARG A 1 162 ? 3.423 17.969 -4.294 1.00 80.00 162 ARG A CA 1
ATOM 1159 C C . ARG A 1 162 ? 3.241 16.669 -5.084 1.00 80.00 162 ARG A C 1
ATOM 1161 O O . ARG A 1 162 ? 2.709 15.706 -4.547 1.00 80.00 162 ARG A O 1
ATOM 1168 N N . LEU A 1 163 ? 3.687 16.640 -6.340 1.00 83.12 163 LEU A N 1
ATOM 1169 C CA . LEU A 1 163 ? 3.650 15.475 -7.226 1.00 83.12 163 LEU A CA 1
ATOM 1170 C C . LEU A 1 163 ? 5.048 14.864 -7.417 1.00 83.12 163 LEU A C 1
ATOM 1172 O O . LEU A 1 163 ? 5.296 14.215 -8.434 1.00 83.12 163 LEU A O 1
ATOM 1176 N N . LEU A 1 164 ? 5.956 15.053 -6.447 1.00 85.88 164 LEU A N 1
ATOM 1177 C CA . LEU A 1 164 ? 7.363 14.647 -6.552 1.00 85.88 164 LEU A CA 1
ATOM 1178 C C . LEU A 1 164 ? 7.547 13.175 -6.934 1.00 85.88 164 LEU A C 1
ATOM 1180 O O . LEU A 1 164 ? 8.424 12.860 -7.734 1.00 85.88 164 LEU A O 1
ATOM 1184 N N . ILE A 1 165 ? 6.686 12.287 -6.421 1.00 86.00 165 ILE A N 1
ATOM 1185 C CA . ILE A 1 165 ? 6.766 10.851 -6.712 1.00 86.00 165 ILE A CA 1
ATOM 1186 C C . ILE A 1 165 ? 6.405 10.597 -8.178 1.00 86.00 165 ILE A C 1
ATOM 1188 O O . ILE A 1 165 ? 7.148 9.914 -8.873 1.00 86.00 165 ILE A O 1
ATOM 1192 N N . LEU A 1 166 ? 5.311 11.184 -8.676 1.00 84.88 166 LEU A N 1
ATOM 1193 C CA . LEU A 1 166 ? 4.885 11.005 -10.066 1.00 84.88 166 LEU A CA 1
ATOM 1194 C C . LEU A 1 166 ? 5.930 11.552 -11.039 1.00 84.88 166 LEU A C 1
ATOM 1196 O O . LEU A 1 166 ? 6.332 10.862 -11.970 1.00 84.88 166 LEU A O 1
ATOM 1200 N N . VAL A 1 167 ? 6.372 12.789 -10.825 1.00 87.25 167 VAL A N 1
ATOM 1201 C CA . VAL A 1 167 ? 7.319 13.456 -11.726 1.00 87.25 167 VAL A CA 1
ATOM 1202 C C . VAL A 1 167 ? 8.667 12.737 -11.700 1.00 87.25 167 VAL A C 1
ATOM 1204 O O . VAL A 1 167 ? 9.245 12.485 -12.755 1.00 87.25 167 VAL A O 1
ATOM 1207 N N . GLY A 1 168 ? 9.138 12.338 -10.514 1.00 89.25 168 GLY A N 1
ATOM 1208 C CA . GLY A 1 168 ? 10.353 11.541 -10.369 1.00 89.25 168 GLY A CA 1
ATOM 1209 C C . GLY A 1 168 ? 10.259 10.187 -11.078 1.00 89.25 168 GLY A C 1
ATOM 1210 O O . GLY A 1 168 ? 11.197 9.810 -11.776 1.00 89.25 168 GLY A O 1
ATOM 1211 N N . LEU A 1 169 ? 9.119 9.493 -10.980 1.00 88.56 169 LEU A N 1
ATOM 1212 C CA . LEU A 1 169 ? 8.877 8.230 -11.688 1.00 88.56 169 LEU A CA 1
ATOM 1213 C C . LEU A 1 169 ? 8.816 8.405 -13.208 1.00 88.56 169 LEU A C 1
ATOM 1215 O O . LEU A 1 169 ? 9.356 7.566 -13.925 1.00 88.56 169 LEU A O 1
ATOM 1219 N N . ILE A 1 170 ? 8.203 9.479 -13.714 1.00 89.25 170 ILE A N 1
ATOM 1220 C CA . ILE A 1 170 ? 8.181 9.779 -15.154 1.00 89.25 170 ILE A CA 1
ATOM 1221 C C . ILE A 1 170 ? 9.608 9.988 -15.666 1.00 89.25 170 ILE A C 1
ATOM 1223 O O . ILE A 1 170 ? 10.000 9.367 -16.652 1.00 89.25 170 ILE A O 1
ATOM 1227 N N . LEU A 1 171 ? 10.406 10.810 -14.976 1.00 91.25 171 LEU A N 1
ATOM 1228 C CA . LEU A 1 171 ? 11.806 11.049 -15.337 1.00 91.25 171 LEU A CA 1
ATOM 1229 C C . LEU A 1 171 ? 12.622 9.750 -15.325 1.00 91.25 171 LEU A C 1
ATOM 1231 O O . LEU A 1 171 ? 13.318 9.456 -16.295 1.00 91.25 171 LEU A O 1
ATOM 1235 N N . ALA A 1 172 ? 12.486 8.945 -14.271 1.00 90.31 172 ALA A N 1
ATOM 1236 C CA . ALA A 1 172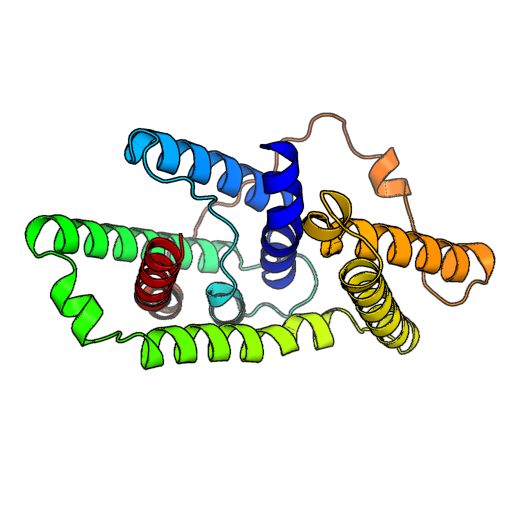 ? 13.161 7.656 -14.166 1.00 90.31 172 ALA A CA 1
ATOM 1237 C C . ALA A 1 172 ? 12.733 6.679 -15.275 1.00 90.31 172 ALA A C 1
ATOM 1239 O O . ALA A 1 172 ? 13.576 5.993 -15.846 1.00 90.31 172 ALA A O 1
ATOM 1240 N N . SER A 1 173 ? 11.448 6.662 -15.640 1.00 88.31 173 SER A N 1
ATOM 1241 C CA . SER A 1 173 ? 10.917 5.813 -16.716 1.00 88.31 173 SER A CA 1
ATOM 1242 C C . SER A 1 173 ? 11.442 6.227 -18.093 1.00 88.31 173 SER A C 1
ATOM 1244 O O . SER A 1 173 ? 11.743 5.367 -18.918 1.00 88.31 173 SER A O 1
ATOM 1246 N N . ILE A 1 174 ? 11.602 7.532 -18.343 1.00 89.50 174 ILE A N 1
ATOM 1247 C CA . ILE A 1 174 ? 12.217 8.044 -19.577 1.00 89.50 174 ILE A CA 1
ATOM 1248 C C . ILE A 1 174 ? 13.686 7.615 -19.648 1.00 89.50 174 ILE A C 1
ATOM 1250 O O . ILE A 1 174 ? 14.123 7.095 -20.673 1.00 89.50 174 ILE A O 1
ATOM 1254 N N . ILE A 1 175 ? 14.436 7.778 -18.553 1.00 89.25 175 ILE A N 1
ATOM 1255 C CA . ILE A 1 175 ? 15.836 7.338 -18.471 1.00 89.25 175 ILE A CA 1
ATOM 1256 C C . ILE A 1 175 ? 15.934 5.824 -18.705 1.00 89.25 175 ILE A C 1
ATOM 1258 O O . ILE A 1 175 ? 16.756 5.380 -19.506 1.00 89.25 175 ILE A O 1
ATOM 1262 N N . TYR A 1 176 ? 15.056 5.035 -18.080 1.00 87.81 176 TYR A N 1
ATOM 1263 C CA . TYR A 1 176 ? 14.974 3.591 -18.294 1.00 87.81 176 TYR A CA 1
ATOM 1264 C C . TYR A 1 176 ? 14.729 3.246 -19.763 1.00 87.81 176 TYR A C 1
ATOM 1266 O O . TYR A 1 176 ? 15.445 2.418 -20.322 1.00 87.81 176 TYR A O 1
ATOM 1274 N N . ALA A 1 177 ? 13.755 3.891 -20.409 1.00 85.62 177 ALA A N 1
ATOM 1275 C CA . ALA A 1 177 ? 13.424 3.646 -21.809 1.00 85.62 177 ALA A CA 1
ATOM 1276 C C . ALA A 1 177 ? 14.606 3.958 -22.741 1.00 85.62 177 ALA A C 1
ATOM 1278 O O . ALA A 1 177 ? 14.882 3.184 -23.653 1.00 85.62 177 ALA A O 1
ATOM 1279 N N . VAL A 1 178 ? 15.352 5.039 -22.492 1.00 87.00 178 VAL A N 1
ATOM 1280 C CA . VAL A 1 178 ? 16.555 5.376 -23.273 1.00 87.00 178 VAL A CA 1
ATOM 1281 C C . VAL A 1 178 ? 17.657 4.329 -23.078 1.00 87.00 178 VAL A C 1
ATOM 1283 O O . VAL A 1 178 ? 18.256 3.874 -24.051 1.00 87.00 178 VAL A O 1
ATOM 1286 N N . LEU A 1 179 ? 17.911 3.906 -21.838 1.00 84.50 179 LEU A N 1
ATOM 1287 C CA . LEU A 1 179 ? 18.967 2.936 -21.527 1.00 84.50 179 LEU A CA 1
ATOM 1288 C C . LEU A 1 179 ? 18.640 1.515 -22.018 1.00 84.50 179 LEU A C 1
ATOM 1290 O O . LEU A 1 179 ? 19.538 0.782 -22.428 1.00 84.50 179 LEU A O 1
ATOM 1294 N N . THR A 1 180 ? 17.367 1.122 -22.006 1.00 82.62 180 THR A N 1
ATOM 1295 C CA . THR A 1 180 ? 16.932 -0.221 -22.423 1.00 82.62 180 THR A CA 1
ATOM 1296 C C . THR A 1 180 ? 16.643 -0.310 -23.916 1.00 82.62 180 THR A C 1
ATOM 1298 O O . THR A 1 180 ? 17.218 -1.163 -24.584 1.00 82.62 180 THR A O 1
ATOM 1301 N N . ASN A 1 181 ? 15.824 0.588 -24.469 1.00 78.44 181 ASN A N 1
ATOM 1302 C CA . ASN A 1 181 ? 15.450 0.552 -25.887 1.00 78.44 181 ASN A CA 1
ATOM 1303 C C . ASN A 1 181 ? 16.507 1.203 -26.792 1.00 78.44 181 ASN A C 1
ATOM 1305 O O . ASN A 1 181 ? 16.612 0.833 -27.957 1.00 78.44 181 ASN A O 1
ATOM 1309 N N . GLY A 1 182 ? 17.277 2.171 -26.280 1.00 76.44 182 GLY A N 1
ATOM 1310 C CA . GLY A 1 182 ? 18.319 2.863 -27.046 1.00 76.44 182 GLY A CA 1
ATOM 1311 C C . GLY A 1 182 ? 19.701 2.215 -26.945 1.00 76.44 182 GLY A C 1
ATOM 1312 O O . GLY A 1 182 ? 20.407 2.138 -27.946 1.00 76.44 182 GLY A O 1
ATOM 1313 N N . LEU A 1 183 ? 20.091 1.744 -25.754 1.00 73.50 183 LEU A N 1
ATOM 1314 C CA . LEU A 1 183 ? 21.433 1.196 -25.485 1.00 73.50 183 LEU A CA 1
ATOM 1315 C C . LEU A 1 183 ? 21.450 -0.316 -25.197 1.00 73.50 183 LEU A C 1
ATOM 1317 O O . LEU A 1 183 ? 22.527 -0.888 -25.044 1.00 73.50 183 LEU A O 1
ATOM 1321 N N . GLY A 1 184 ? 20.288 -0.976 -25.128 1.00 76.88 184 GLY A N 1
ATOM 1322 C CA . GLY A 1 184 ? 20.191 -2.431 -24.960 1.00 76.88 184 GLY A CA 1
ATOM 1323 C C . GLY A 1 184 ? 20.656 -2.962 -23.599 1.00 76.88 184 GLY A C 1
ATOM 1324 O O . GLY A 1 184 ? 20.887 -4.159 -23.460 1.00 76.88 184 GLY A O 1
ATOM 1325 N N . LEU A 1 185 ? 20.808 -2.099 -22.588 1.00 73.75 185 LEU A N 1
ATOM 1326 C CA . LEU A 1 185 ? 21.413 -2.449 -21.292 1.00 73.75 185 LEU A CA 1
ATOM 1327 C C . LEU A 1 185 ? 20.479 -3.229 -20.346 1.00 73.75 185 LEU A C 1
ATOM 1329 O O . LEU A 1 185 ? 20.881 -3.588 -19.240 1.00 73.75 185 LEU A O 1
ATOM 1333 N N . GLY A 1 186 ? 19.241 -3.499 -20.759 1.00 72.44 186 GLY A N 1
ATOM 1334 C CA . GLY A 1 186 ? 18.247 -4.189 -19.945 1.00 72.44 186 GLY A CA 1
ATOM 1335 C C . GLY A 1 186 ? 17.053 -4.663 -20.763 1.00 72.44 186 GLY A C 1
ATOM 1336 O O . GLY A 1 186 ? 17.046 -4.578 -21.992 1.00 72.44 186 GLY A O 1
ATOM 1337 N N . LYS A 1 187 ? 16.030 -5.175 -20.074 1.00 77.38 187 LYS A N 1
ATOM 1338 C CA . LYS A 1 187 ? 14.800 -5.628 -20.728 1.00 77.38 187 LYS A CA 1
ATOM 1339 C C . LYS A 1 187 ? 14.110 -4.427 -21.397 1.00 77.38 187 LYS A C 1
ATOM 1341 O O . LYS A 1 187 ? 13.856 -3.444 -20.703 1.00 77.38 187 LYS A O 1
ATOM 1346 N N . PRO A 1 188 ? 13.793 -4.497 -22.703 1.00 77.06 188 PRO A N 1
ATOM 1347 C CA . PRO A 1 188 ? 13.096 -3.421 -23.389 1.00 77.06 188 PRO A CA 1
ATOM 1348 C C . PRO A 1 188 ? 11.787 -3.065 -22.691 1.00 77.06 188 PRO A C 1
ATOM 1350 O O . PRO A 1 188 ? 11.082 -3.944 -22.181 1.00 77.06 188 PRO A O 1
ATOM 1353 N N . LEU A 1 189 ? 11.455 -1.776 -22.700 1.00 79.06 189 LEU A N 1
ATOM 1354 C CA . LEU A 1 189 ? 10.158 -1.301 -22.240 1.00 79.06 189 LEU A CA 1
ATOM 1355 C C . LEU A 1 189 ? 9.089 -1.762 -23.241 1.00 79.06 189 LEU A C 1
ATOM 1357 O O . LEU A 1 189 ? 8.867 -1.121 -24.269 1.00 79.06 189 LEU A O 1
ATOM 1361 N N . ASP A 1 190 ? 8.456 -2.893 -22.945 1.00 79.94 190 ASP A N 1
ATOM 1362 C CA . ASP A 1 190 ? 7.412 -3.471 -23.782 1.00 79.94 190 ASP A CA 1
ATOM 1363 C C . ASP A 1 190 ? 6.055 -2.811 -23.501 1.00 79.94 190 ASP A C 1
ATOM 1365 O O . ASP A 1 190 ? 5.448 -2.998 -22.445 1.00 79.94 190 ASP A O 1
ATOM 1369 N N . LEU A 1 191 ? 5.585 -2.023 -24.468 1.00 83.19 191 LEU A N 1
ATOM 1370 C CA . LEU A 1 191 ? 4.291 -1.340 -24.433 1.00 83.19 191 LEU A CA 1
ATOM 1371 C C . LEU A 1 191 ? 3.189 -2.118 -25.162 1.00 83.19 191 LEU A C 1
ATOM 1373 O O . LEU A 1 191 ? 2.054 -1.645 -25.226 1.00 83.19 191 LEU A O 1
ATOM 1377 N N . SER A 1 192 ? 3.485 -3.305 -25.702 1.00 84.31 192 SER A N 1
ATOM 1378 C CA . SER A 1 192 ? 2.502 -4.114 -26.431 1.00 84.31 192 SER A CA 1
ATOM 1379 C C . SER A 1 192 ? 1.262 -4.412 -25.585 1.00 84.31 192 SER A C 1
ATOM 1381 O O . SER A 1 192 ? 0.144 -4.304 -26.082 1.00 84.31 192 SER A O 1
ATOM 1383 N N . GLY A 1 193 ? 1.441 -4.673 -24.286 1.00 79.94 193 GLY A N 1
ATOM 1384 C CA . GLY A 1 193 ? 0.343 -4.889 -23.344 1.00 79.94 193 GLY A CA 1
ATOM 1385 C C . GLY A 1 193 ? -0.561 -3.668 -23.154 1.00 79.94 193 GLY A C 1
ATOM 1386 O O . GLY A 1 193 ? -1.764 -3.835 -22.990 1.00 79.94 193 GLY A O 1
ATOM 1387 N N . LEU A 1 194 ? -0.017 -2.447 -23.232 1.00 82.81 194 LEU A N 1
ATOM 1388 C CA . LEU A 1 194 ? -0.811 -1.214 -23.180 1.00 82.81 194 LEU A CA 1
ATOM 1389 C C . LEU A 1 194 ? -1.629 -1.028 -24.464 1.00 82.81 194 LEU A C 1
ATOM 1391 O O . LEU A 1 194 ? -2.777 -0.604 -24.405 1.00 82.81 194 LEU A O 1
ATOM 1395 N N . ILE A 1 195 ? -1.040 -1.361 -25.616 1.00 85.38 195 ILE A N 1
ATOM 1396 C CA . ILE A 1 195 ? -1.682 -1.230 -26.932 1.00 85.38 195 ILE A CA 1
ATOM 1397 C C . ILE A 1 195 ? -2.783 -2.283 -27.115 1.00 85.38 195 ILE A C 1
ATOM 1399 O O . ILE A 1 195 ? -3.824 -1.995 -27.699 1.00 85.38 195 ILE A O 1
ATOM 1403 N N . ALA A 1 196 ? -2.559 -3.498 -26.614 1.00 86.44 196 ALA A N 1
ATOM 1404 C CA . ALA A 1 196 ? -3.508 -4.604 -26.700 1.00 86.44 196 ALA A CA 1
ATOM 1405 C C . ALA A 1 196 ? -4.608 -4.554 -25.623 1.00 86.44 196 ALA A C 1
ATOM 1407 O O . ALA A 1 196 ? -5.554 -5.342 -25.684 1.00 86.44 196 ALA A O 1
ATOM 1408 N N . ALA A 1 197 ? -4.492 -3.668 -24.630 1.00 82.69 197 ALA A N 1
ATOM 1409 C CA . ALA A 1 197 ? -5.457 -3.582 -23.545 1.00 82.69 197 ALA A CA 1
ATOM 1410 C C . ALA A 1 197 ? -6.820 -3.063 -24.047 1.00 82.69 197 ALA A C 1
ATOM 1412 O O . ALA A 1 197 ? -6.882 -2.061 -24.764 1.00 82.69 197 ALA A O 1
ATOM 1413 N N . PRO A 1 198 ? -7.937 -3.699 -23.653 1.00 83.75 198 PRO A N 1
ATOM 1414 C CA . PRO A 1 198 ? -9.262 -3.187 -23.964 1.00 83.75 198 PRO A CA 1
ATOM 1415 C C . PRO A 1 198 ? -9.522 -1.876 -23.211 1.00 83.75 198 PRO A C 1
ATOM 1417 O O . PRO A 1 198 ? -9.174 -1.735 -22.040 1.00 83.75 198 PRO A O 1
ATOM 1420 N N . TRP A 1 199 ? -10.205 -0.934 -23.866 1.00 82.00 199 TRP A N 1
ATOM 1421 C CA . TRP A 1 199 ? -10.593 0.354 -23.270 1.00 82.00 199 TRP A CA 1
ATOM 1422 C C . TRP A 1 199 ? -11.487 0.204 -22.034 1.00 82.00 199 TRP A C 1
ATOM 1424 O O . TRP A 1 199 ? -11.443 1.036 -21.130 1.00 82.00 199 TRP A O 1
ATOM 1434 N N . LEU A 1 200 ? -12.298 -0.856 -22.000 1.00 81.38 200 LEU A N 1
ATOM 1435 C CA . LEU A 1 200 ? -13.131 -1.224 -20.866 1.00 81.38 200 LEU A CA 1
ATOM 1436 C C . LEU A 1 200 ? -12.836 -2.679 -20.496 1.00 81.38 200 LEU A C 1
ATOM 1438 O O . LEU A 1 200 ? -13.058 -3.585 -21.298 1.00 81.38 200 LEU A O 1
ATOM 1442 N N . GLY A 1 201 ? -12.353 -2.895 -19.277 1.00 77.69 201 GLY A N 1
ATOM 1443 C CA . GLY A 1 201 ? -12.149 -4.219 -18.702 1.00 77.69 201 GLY A CA 1
ATOM 1444 C C . GLY A 1 201 ? -12.865 -4.312 -17.364 1.00 77.69 201 GLY A C 1
ATOM 1445 O O . GLY A 1 201 ? -12.710 -3.433 -16.516 1.00 77.69 201 GLY A O 1
ATOM 1446 N N . LEU A 1 202 ? -13.654 -5.368 -17.171 1.00 78.44 202 LEU A N 1
ATOM 1447 C CA . LEU A 1 202 ? -14.136 -5.710 -15.838 1.00 78.44 202 LEU A CA 1
ATOM 1448 C C . LEU A 1 202 ? -13.015 -6.441 -15.103 1.00 78.44 202 LEU A C 1
ATOM 1450 O O . LEU A 1 202 ? -12.433 -7.372 -15.665 1.00 78.44 202 LEU A O 1
ATOM 1454 N N . PRO A 1 203 ? -12.688 -6.029 -13.874 1.00 78.12 203 PRO A N 1
ATOM 1455 C CA . 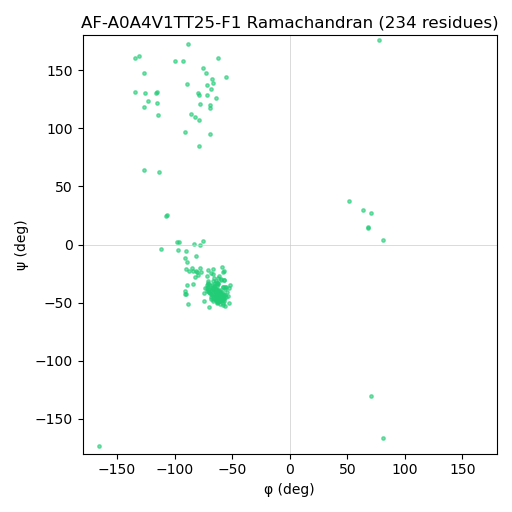PRO A 1 203 ? -11.603 -6.655 -13.154 1.00 78.12 203 PRO A CA 1
ATOM 1456 C C . PRO A 1 203 ? -12.052 -8.029 -12.631 1.00 78.12 203 PRO A C 1
ATOM 1458 O O . PRO A 1 203 ? -13.240 -8.276 -12.405 1.00 78.12 203 PRO A O 1
ATOM 1461 N N . THR A 1 204 ? -11.110 -8.955 -12.471 1.00 80.12 204 THR A N 1
ATOM 1462 C CA . THR A 1 204 ? -11.419 -10.329 -12.053 1.00 80.12 204 THR A CA 1
ATOM 1463 C C . THR A 1 204 ? -11.690 -10.400 -10.557 1.00 80.12 204 THR A C 1
ATOM 1465 O O . THR A 1 204 ? -10.823 -10.080 -9.745 1.00 80.12 204 THR A O 1
ATOM 1468 N N . PHE A 1 205 ? -12.885 -10.858 -10.191 1.00 84.62 205 PHE A N 1
ATOM 1469 C CA . PHE A 1 205 ? -13.267 -11.069 -8.799 1.00 84.62 205 PHE A CA 1
ATOM 1470 C C . PHE A 1 205 ? -12.911 -12.481 -8.337 1.00 84.62 205 PHE A C 1
ATOM 1472 O O . PHE A 1 205 ? -13.170 -13.459 -9.036 1.00 84.62 205 PHE A O 1
ATOM 1479 N N . THR A 1 206 ? -12.382 -12.576 -7.120 1.00 86.81 206 THR A N 1
ATOM 1480 C CA . THR A 1 206 ? -12.059 -13.848 -6.468 1.00 86.81 206 THR A CA 1
ATOM 1481 C C . THR A 1 206 ? -12.924 -14.013 -5.227 1.00 86.81 206 THR A C 1
ATOM 1483 O O . THR A 1 206 ? -13.000 -13.111 -4.393 1.00 86.81 206 THR A O 1
ATOM 1486 N N . ALA A 1 207 ? -13.570 -15.171 -5.091 1.00 89.69 207 ALA A N 1
ATOM 1487 C CA . ALA A 1 207 ? -14.353 -15.486 -3.903 1.00 89.69 207 ALA A CA 1
ATOM 1488 C C . ALA A 1 207 ? -13.432 -15.765 -2.696 1.00 89.69 207 ALA A C 1
ATOM 1490 O O . ALA A 1 207 ? -12.422 -16.460 -2.849 1.00 89.69 207 ALA A O 1
ATOM 1491 N N . PRO A 1 208 ? -13.753 -15.249 -1.496 1.00 91.00 208 PRO A N 1
ATOM 1492 C CA . PRO A 1 208 ? -12.974 -15.518 -0.294 1.00 91.00 208 PRO A CA 1
ATOM 1493 C C . PRO A 1 208 ? -13.182 -16.955 0.199 1.00 91.00 208 PRO A C 1
ATOM 1495 O O . PRO A 1 208 ? -14.278 -17.508 0.114 1.00 91.00 208 PRO A O 1
ATOM 1498 N N . VAL A 1 209 ? -12.136 -17.534 0.788 1.00 92.62 209 VAL A N 1
ATOM 1499 C CA . VAL A 1 209 ? -12.183 -18.810 1.512 1.00 92.62 209 VAL A CA 1
ATOM 1500 C C . VAL A 1 209 ? -11.873 -18.536 2.977 1.00 92.62 209 VAL A C 1
ATOM 1502 O O . VAL A 1 209 ? -10.814 -18.008 3.317 1.00 92.62 209 VAL A O 1
ATOM 1505 N N . PHE A 1 210 ? -12.799 -18.899 3.860 1.00 92.56 210 PHE A N 1
ATOM 1506 C CA . PHE A 1 210 ? -12.645 -18.682 5.294 1.00 92.56 210 PHE A CA 1
ATOM 1507 C C . PHE A 1 210 ? -11.876 -19.837 5.929 1.00 92.56 210 PHE A C 1
ATOM 1509 O O . PHE A 1 210 ? -12.360 -20.962 6.009 1.00 92.56 210 PHE A O 1
ATOM 1516 N N . SER A 1 211 ? -10.668 -19.537 6.395 1.00 92.88 211 SER A N 1
ATOM 1517 C CA . SER A 1 211 ? -9.788 -20.478 7.084 1.00 92.88 211 SER A CA 1
ATOM 1518 C C . SER A 1 211 ? -9.434 -19.921 8.456 1.00 92.88 211 SER A C 1
ATOM 1520 O O . SER A 1 211 ? -8.917 -18.808 8.555 1.00 92.88 211 SER A O 1
ATOM 1522 N N . ALA A 1 212 ? -9.711 -20.675 9.523 1.00 92.44 212 ALA A N 1
ATOM 1523 C CA . ALA A 1 212 ? -9.453 -20.226 10.894 1.00 92.44 212 ALA A CA 1
ATOM 1524 C C . ALA A 1 212 ? -7.979 -19.842 11.145 1.00 92.44 212 ALA A C 1
ATOM 1526 O O . ALA A 1 212 ? -7.757 -18.762 11.695 1.00 92.44 212 ALA A O 1
ATOM 1527 N N . PRO A 1 213 ? -6.971 -20.614 10.682 1.00 91.00 213 PRO A N 1
ATOM 1528 C CA . PRO A 1 213 ? -5.568 -20.205 10.763 1.00 91.00 213 PRO A CA 1
ATOM 1529 C C . PRO A 1 213 ? -5.279 -18.845 10.114 1.00 91.00 213 PRO A C 1
ATOM 1531 O O . PRO A 1 213 ? -4.616 -18.003 10.713 1.00 91.00 213 PRO A O 1
ATOM 1534 N N . ALA A 1 214 ? -5.810 -18.599 8.913 1.00 89.12 214 ALA A N 1
ATOM 1535 C CA . ALA A 1 214 ? -5.586 -17.343 8.200 1.00 89.12 214 ALA A CA 1
ATOM 1536 C C . ALA A 1 214 ? -6.298 -16.162 8.872 1.00 89.12 214 ALA A C 1
ATOM 1538 O O . ALA A 1 214 ? -5.736 -15.071 8.964 1.00 89.12 214 ALA A O 1
ATOM 1539 N N . MET A 1 215 ? -7.510 -16.384 9.390 1.00 92.81 215 MET A N 1
ATOM 1540 C CA . MET A 1 215 ? -8.248 -15.374 10.147 1.00 92.81 215 MET A CA 1
ATOM 1541 C C . MET A 1 215 ? -7.529 -15.008 11.445 1.00 92.81 215 MET A C 1
ATOM 1543 O O . MET A 1 215 ? -7.375 -13.827 11.723 1.00 92.81 215 MET A O 1
ATOM 1547 N N . LEU A 1 216 ? -7.032 -15.986 12.209 1.00 92.81 216 LEU A N 1
ATOM 1548 C CA . LEU A 1 216 ? -6.282 -15.727 13.445 1.00 92.81 216 LEU A CA 1
ATOM 1549 C C . LEU A 1 216 ? -4.960 -14.996 13.191 1.00 92.81 216 LEU A C 1
ATOM 1551 O O . LEU A 1 216 ? -4.545 -14.188 14.017 1.00 92.81 216 LEU A O 1
ATOM 1555 N N . LEU A 1 217 ? -4.320 -15.256 12.051 1.00 91.69 217 LEU A N 1
ATOM 1556 C CA . LEU A 1 217 ? -3.073 -14.600 11.671 1.00 91.69 217 LEU A CA 1
ATOM 1557 C C . LEU A 1 217 ? -3.305 -13.150 11.213 1.00 91.69 217 LEU A C 1
ATOM 1559 O O . LEU A 1 217 ? -2.544 -12.261 11.589 1.00 91.69 217 LEU A O 1
ATOM 1563 N N . ILE A 1 218 ? -4.353 -12.893 10.422 1.00 92.94 218 ILE A N 1
ATOM 1564 C CA . ILE A 1 218 ? -4.601 -11.578 9.806 1.00 92.94 218 ILE A CA 1
ATOM 1565 C C . ILE A 1 218 ? -5.455 -10.659 10.698 1.00 92.94 218 ILE A C 1
ATOM 1567 O O . ILE A 1 218 ? -5.226 -9.451 10.718 1.00 92.94 218 ILE A O 1
ATOM 1571 N N . ALA A 1 219 ? -6.416 -11.183 11.463 1.00 92.38 219 ALA A N 1
ATOM 1572 C CA . ALA A 1 219 ? -7.339 -10.365 12.257 1.00 92.38 219 ALA A CA 1
ATOM 1573 C C . ALA A 1 219 ? -6.651 -9.371 13.218 1.00 92.38 219 ALA A C 1
ATOM 1575 O O . ALA A 1 219 ? -7.091 -8.219 13.249 1.00 92.38 219 ALA A O 1
ATOM 1576 N N . PRO A 1 220 ? -5.559 -9.719 13.935 1.00 90.06 220 PRO A N 1
ATOM 1577 C CA . PRO A 1 220 ? -4.877 -8.792 14.846 1.00 90.06 220 PRO A CA 1
ATOM 1578 C C . PRO A 1 220 ? -4.351 -7.511 14.185 1.00 90.06 220 PRO A C 1
ATOM 1580 O O . PRO A 1 220 ? -4.156 -6.510 14.876 1.00 90.06 220 PRO A O 1
ATOM 1583 N N . VAL A 1 221 ? -4.189 -7.490 12.855 1.00 90.38 221 VAL A N 1
ATOM 1584 C CA . VAL A 1 221 ? -3.842 -6.272 12.101 1.00 90.38 221 VAL A CA 1
ATOM 1585 C C . VAL A 1 221 ? -4.879 -5.163 12.312 1.00 90.38 221 VAL A C 1
ATOM 1587 O O . VAL A 1 221 ? -4.527 -3.989 12.251 1.00 90.38 221 VAL A O 1
ATOM 1590 N N . ALA A 1 222 ? -6.123 -5.493 12.680 1.00 90.81 222 ALA A N 1
ATOM 1591 C CA . ALA A 1 222 ? -7.148 -4.504 13.015 1.00 90.81 222 ALA A CA 1
ATOM 1592 C C . ALA A 1 222 ? -6.688 -3.547 14.127 1.00 90.81 222 ALA A C 1
ATOM 1594 O O . ALA A 1 222 ? -6.976 -2.357 14.064 1.00 90.81 222 ALA A O 1
ATOM 1595 N N . ILE A 1 223 ? -5.926 -4.033 15.112 1.00 86.69 223 ILE A N 1
ATOM 1596 C CA . ILE A 1 223 ? -5.401 -3.208 16.211 1.00 86.69 223 ILE A CA 1
ATOM 1597 C C . ILE A 1 223 ? -4.395 -2.181 15.675 1.00 86.69 223 ILE A C 1
ATOM 1599 O O . ILE A 1 223 ? -4.416 -1.018 16.078 1.00 86.69 223 ILE A O 1
ATOM 1603 N N . ILE A 1 224 ? -3.550 -2.596 14.727 1.00 84.81 224 ILE A N 1
ATOM 1604 C CA . ILE A 1 224 ? -2.588 -1.719 14.050 1.00 84.81 224 ILE A CA 1
ATOM 1605 C C . ILE A 1 224 ? -3.335 -0.641 13.260 1.00 84.81 224 ILE A C 1
ATOM 1607 O O . ILE A 1 224 ? -3.004 0.535 13.374 1.00 84.81 224 ILE A O 1
ATOM 1611 N N . LEU A 1 225 ? -4.384 -1.018 12.525 1.00 87.44 225 LEU A N 1
ATOM 1612 C CA . LEU A 1 225 ? -5.205 -0.069 11.766 1.00 87.44 225 LEU A CA 1
ATOM 1613 C C . LEU A 1 225 ? -5.919 0.944 12.668 1.00 87.44 225 LEU A C 1
ATOM 1615 O O . LEU A 1 225 ? -6.128 2.085 12.264 1.00 87.44 225 LEU A O 1
ATOM 1619 N N . VAL A 1 226 ? -6.311 0.553 13.884 1.00 85.44 226 VAL A N 1
ATOM 1620 C CA . VAL A 1 226 ? -6.910 1.484 14.854 1.00 85.44 226 VAL A CA 1
ATOM 1621 C C . VAL A 1 226 ? -5.870 2.509 15.299 1.00 85.44 226 VAL A C 1
ATOM 1623 O O . VAL A 1 226 ? -6.155 3.705 15.280 1.00 85.44 226 VAL A O 1
ATOM 1626 N N . ALA A 1 227 ? -4.661 2.052 15.638 1.00 80.44 227 ALA A N 1
ATOM 1627 C CA . ALA A 1 227 ? -3.551 2.927 16.011 1.00 80.44 227 ALA A CA 1
ATOM 1628 C C . ALA A 1 227 ? -3.201 3.912 14.886 1.00 80.44 227 ALA A C 1
ATOM 1630 O O . ALA A 1 227 ? -3.070 5.115 15.115 1.00 80.44 227 ALA A O 1
ATOM 1631 N N . GLU A 1 228 ? -3.092 3.395 13.661 1.00 82.25 228 GLU A N 1
ATOM 1632 C CA . GLU A 1 228 ? -2.763 4.167 12.469 1.00 82.25 228 GLU A CA 1
ATOM 1633 C C . GLU A 1 228 ? -3.841 5.219 12.167 1.00 82.25 228 GLU A C 1
ATOM 1635 O O . GLU A 1 228 ? -3.522 6.397 12.009 1.00 82.25 228 GLU A O 1
ATOM 1640 N N . ASN A 1 229 ? -5.121 4.835 12.156 1.00 82.62 229 ASN A N 1
ATOM 1641 C CA . ASN A 1 229 ? -6.212 5.755 11.823 1.00 82.62 229 ASN A CA 1
ATOM 1642 C C . ASN A 1 229 ? -6.375 6.872 12.871 1.00 82.62 229 ASN A C 1
ATOM 1644 O O . ASN A 1 229 ? -6.617 8.025 12.519 1.00 82.62 229 ASN A O 1
ATOM 1648 N N . LEU A 1 230 ? -6.168 6.571 14.159 1.00 76.00 230 LEU A N 1
ATOM 1649 C CA . LEU A 1 230 ? -6.136 7.602 15.203 1.00 76.00 230 LEU A CA 1
ATOM 1650 C C . LEU A 1 230 ? -4.968 8.576 15.021 1.00 76.00 230 LEU A C 1
ATOM 1652 O O . LEU A 1 230 ? -5.132 9.772 15.259 1.00 76.00 230 LEU A O 1
ATOM 1656 N N . GLY A 1 231 ? -3.801 8.079 14.603 1.00 71.56 231 GLY A N 1
ATOM 1657 C CA . GLY A 1 231 ? -2.650 8.915 14.274 1.00 71.56 231 GLY A CA 1
ATOM 1658 C C . GLY A 1 231 ? -2.944 9.871 13.118 1.00 71.56 231 GLY A C 1
ATOM 1659 O O . GLY A 1 231 ? -2.703 11.069 13.248 1.00 71.56 231 GLY A O 1
ATOM 1660 N N . HIS A 1 232 ? -3.523 9.363 12.026 1.00 74.12 232 HIS A N 1
ATOM 1661 C CA . HIS A 1 232 ? -3.873 10.177 10.854 1.00 74.12 232 HIS A CA 1
ATOM 1662 C C . HIS A 1 232 ? -4.913 11.246 11.178 1.00 74.12 232 HIS A C 1
ATOM 1664 O O . HIS A 1 232 ? -4.716 12.399 10.813 1.00 74.12 232 HIS A O 1
ATOM 1670 N N . ILE A 1 233 ? -5.975 10.909 11.917 1.00 75.12 233 ILE A N 1
ATOM 1671 C CA . ILE A 1 233 ? -7.003 11.893 12.300 1.00 75.12 233 ILE A CA 1
ATOM 1672 C C . ILE A 1 233 ? -6.437 12.996 13.204 1.00 75.12 233 ILE A C 1
ATOM 1674 O O . ILE A 1 233 ? -6.908 14.121 13.140 1.00 75.12 233 ILE A O 1
ATOM 1678 N N . LYS A 1 234 ? -5.427 12.708 14.034 1.00 68.44 234 LYS A N 1
ATOM 1679 C CA . LYS A 1 234 ? -4.768 13.733 14.864 1.00 68.44 234 LYS A CA 1
ATOM 1680 C C . LYS A 1 234 ? -3.796 14.621 14.089 1.00 68.44 234 LYS A C 1
ATOM 1682 O O . LYS A 1 234 ? -3.455 15.696 14.574 1.00 68.44 234 LYS A O 1
ATOM 1687 N N . ALA A 1 235 ? -3.284 14.135 12.963 1.00 63.34 235 ALA A N 1
ATOM 1688 C CA . ALA A 1 235 ? -2.314 14.849 12.141 1.00 63.34 235 ALA A CA 1
ATOM 1689 C C . ALA A 1 235 ? -2.970 15.779 11.104 1.00 63.34 235 ALA A C 1
ATOM 1691 O O . ALA A 1 235 ? -2.307 16.707 10.639 1.00 63.34 235 ALA A O 1
ATOM 1692 N N . VAL A 1 236 ? -4.230 15.509 10.737 1.00 61.16 236 VAL A N 1
ATOM 1693 C CA . VAL A 1 236 ? -5.075 16.335 9.853 1.00 61.16 236 VAL A CA 1
ATOM 1694 C C . VAL A 1 236 ? -5.792 17.410 10.658 1.00 61.16 236 VAL A C 1
ATOM 1696 O O . VAL A 1 236 ? -5.810 18.564 10.175 1.00 61.16 236 VAL A O 1
#

Mean predicted aligned error: 6.85 Å